Protein AF-A0A379U6P2-F1 (afdb_monomer_lite)

Sequence (280 aa):
MLEKIADETQIKQAQSFEKELEQFLSLLKNDIALRSSTTSKIATEAITDNLKEYMANKPKGDLLFDISEREAGMLQQSIEQDSRKAWQRFDLYRIQLAEIEQQLEQAAANIARAPGDDQLMDLFEKLRDLDKQREKQRQKYLSFLEDAKRVKQQQLDCVRQVQKMHDAARNQHGLNSAFKNAQETINLLDRYSDVLTQARVKTLSANFEVAYRKLARKEDLQLSAHINPETFDVELIDEQSSVINRKLLSAGEKQIYAIAILEALAKPLVVTYQLLSIRH

Secondary structure (DSSP, 8-state):
-HHHHHHHHHHHHHHHHHHHHHHHHHHHHHHHHTT-HHHHHHHHHHHHHHHHHHHHTS-----SS---HHHHHHHHHIIIIIHHHHHHHHHHHHHHHHHHHHHHHHHHHHHHHSPPHHHHHHHHHHHHHHHHHHHHHHHHHHHHHHHHHHHHHHHHHHHHHHHHHHHHHHHHHHHHHHHHHHHHHHHHHHHHHHHHHHHHHHHHHHHHHHHHHHHH--TT---EEEE-TTT--EEEE-TTS-EE-GGGS-HHHHHHHHHHHHHHHHHHHHHHHHHHTT--

Structure (mmCIF, N/CA/C/O backbone):
data_AF-A0A379U6P2-F1
#
_entry.id   AF-A0A379U6P2-F1
#
loop_
_atom_site.group_PDB
_atom_site.id
_atom_site.type_symbol
_atom_site.label_atom_id
_atom_site.label_alt_id
_atom_site.label_comp_id
_atom_site.label_asym_id
_atom_site.label_entity_id
_atom_site.label_seq_id
_atom_site.pdbx_PDB_ins_code
_atom_site.Cartn_x
_atom_site.Cartn_y
_atom_site.Cartn_z
_atom_site.occupancy
_atom_site.B_iso_or_equiv
_atom_site.auth_seq_id
_atom_site.auth_comp_id
_atom_site.auth_asym_id
_atom_site.auth_atom_id
_atom_site.pdbx_PDB_model_num
ATOM 1 N N . MET A 1 1 ? 66.847 1.519 -66.935 1.00 61.66 1 MET A N 1
ATOM 2 C CA . MET A 1 1 ? 66.593 2.812 -67.618 1.00 61.66 1 MET A CA 1
ATOM 3 C C . MET A 1 1 ? 67.152 3.959 -66.788 1.00 61.66 1 MET A C 1
ATOM 5 O O . MET A 1 1 ? 67.976 4.684 -67.315 1.00 61.66 1 MET A O 1
ATOM 9 N N . LEU A 1 2 ? 66.808 4.055 -65.496 1.00 63.75 2 LEU A N 1
ATOM 10 C CA . LEU A 1 2 ? 67.384 5.043 -64.569 1.00 63.75 2 LEU A CA 1
ATOM 11 C C . LEU A 1 2 ? 68.913 4.930 -64.414 1.00 63.75 2 LEU A C 1
ATOM 13 O O . LEU A 1 2 ? 69.585 5.949 -64.454 1.00 63.75 2 LEU A O 1
ATOM 17 N N . GLU A 1 3 ? 69.471 3.714 -64.352 1.00 67.12 3 GLU A N 1
ATOM 18 C CA . GLU A 1 3 ? 70.936 3.513 -64.320 1.00 67.12 3 GLU A CA 1
ATOM 19 C C . GLU A 1 3 ? 71.633 4.097 -65.558 1.00 67.12 3 GLU A C 1
ATOM 21 O O . GLU A 1 3 ? 72.596 4.839 -65.434 1.00 67.12 3 GLU A O 1
ATOM 26 N N . LYS A 1 4 ? 71.069 3.876 -66.754 1.00 67.25 4 LYS A N 1
ATOM 27 C CA . LYS A 1 4 ? 71.615 4.430 -68.005 1.00 67.25 4 LYS A CA 1
ATOM 28 C C . LYS A 1 4 ? 71.550 5.959 -68.056 1.00 67.25 4 LYS A C 1
ATOM 30 O O . LYS A 1 4 ? 72.440 6.588 -68.609 1.00 67.25 4 LYS A O 1
ATOM 35 N N . ILE A 1 5 ? 70.508 6.553 -67.473 1.00 67.50 5 ILE A N 1
ATOM 36 C CA . ILE A 1 5 ? 70.371 8.010 -67.360 1.00 67.50 5 ILE A CA 1
ATOM 37 C C . ILE A 1 5 ? 71.421 8.574 -66.391 1.00 67.50 5 ILE A C 1
ATOM 39 O O . ILE A 1 5 ? 72.032 9.597 -66.684 1.00 67.50 5 ILE A O 1
ATOM 43 N N . ALA A 1 6 ? 71.667 7.896 -65.266 1.00 67.06 6 ALA A N 1
ATOM 44 C CA . ALA A 1 6 ? 72.694 8.296 -64.307 1.00 67.06 6 ALA A CA 1
ATOM 45 C C . ALA A 1 6 ? 74.103 8.241 -64.926 1.00 67.06 6 ALA A C 1
ATOM 47 O O . ALA A 1 6 ? 74.865 9.201 -64.801 1.00 67.06 6 ALA A O 1
ATOM 48 N N . ASP A 1 7 ? 74.416 7.179 -65.667 1.00 69.50 7 ASP A N 1
ATOM 49 C CA . ASP A 1 7 ? 75.698 7.038 -66.363 1.00 69.50 7 ASP A CA 1
ATOM 50 C C . ASP A 1 7 ? 75.900 8.145 -67.417 1.00 69.50 7 ASP A C 1
ATOM 52 O O . ASP A 1 7 ? 76.968 8.755 -67.490 1.00 69.50 7 ASP A O 1
ATOM 56 N N . GLU A 1 8 ? 74.857 8.495 -68.179 1.00 69.88 8 GLU A N 1
ATOM 57 C CA . GLU A 1 8 ? 74.914 9.594 -69.153 1.00 69.88 8 GLU A CA 1
ATOM 58 C C . GLU A 1 8 ? 75.112 10.969 -68.500 1.00 69.88 8 GLU A C 1
ATOM 60 O O . GLU A 1 8 ? 75.856 11.796 -69.032 1.00 69.88 8 GLU A O 1
ATOM 65 N N . THR A 1 9 ? 74.515 11.225 -67.329 1.00 67.00 9 THR A N 1
ATOM 66 C CA . THR A 1 9 ? 74.762 12.483 -66.597 1.00 67.00 9 THR A CA 1
ATOM 67 C C . THR A 1 9 ? 76.221 12.613 -66.153 1.00 67.00 9 THR A C 1
ATOM 69 O O . THR A 1 9 ? 76.801 13.690 -66.279 1.00 67.00 9 THR A O 1
ATOM 72 N N . GLN A 1 10 ? 76.862 11.515 -65.735 1.00 71.44 10 GLN A N 1
ATOM 73 C CA . GLN A 1 10 ? 78.280 11.517 -65.360 1.00 71.44 10 GLN A CA 1
ATOM 74 C C . GLN A 1 10 ? 79.198 11.732 -66.571 1.00 71.44 10 GLN A C 1
ATOM 76 O O . GLN A 1 10 ? 80.189 12.458 -66.473 1.00 71.44 10 GLN A O 1
ATOM 81 N N . ILE A 1 11 ? 78.852 11.150 -67.725 1.00 71.94 11 ILE A N 1
ATOM 82 C CA . ILE A 1 11 ? 79.573 11.374 -68.987 1.00 71.94 11 ILE A CA 1
ATOM 83 C C . ILE A 1 11 ? 79.447 12.844 -69.417 1.00 71.94 11 ILE A C 1
ATOM 85 O O . ILE A 1 11 ? 80.451 13.458 -69.780 1.00 71.94 11 ILE A O 1
ATOM 89 N N . LYS A 1 12 ? 78.254 13.450 -69.312 1.00 72.50 12 LYS A N 1
ATOM 90 C CA . LYS A 1 12 ? 78.054 14.881 -69.604 1.00 72.50 12 LYS A CA 1
ATOM 91 C C . LYS A 1 12 ? 78.866 15.790 -68.689 1.00 72.50 12 LYS A C 1
ATOM 93 O O . LYS A 1 12 ? 79.504 16.711 -69.191 1.00 72.50 12 LYS A O 1
ATOM 98 N N . GLN A 1 13 ? 78.882 15.521 -67.383 1.00 72.31 13 GLN A N 1
ATOM 99 C CA . GLN A 1 13 ? 79.697 16.276 -66.424 1.00 72.31 13 GLN A CA 1
ATOM 100 C C . GLN A 1 13 ? 81.196 16.162 -66.730 1.00 72.31 13 GLN A C 1
ATOM 102 O O . GLN A 1 13 ? 81.927 17.148 -66.654 1.00 72.31 13 GLN A O 1
ATOM 107 N N . ALA A 1 14 ? 81.669 14.969 -67.108 1.00 72.44 14 ALA A N 1
ATOM 108 C CA . ALA A 1 14 ? 83.062 14.767 -67.496 1.00 72.44 14 ALA A CA 1
ATOM 109 C C . ALA A 1 14 ? 83.414 15.540 -68.779 1.00 72.44 14 ALA A C 1
ATOM 111 O O . ALA A 1 14 ? 84.461 16.181 -68.834 1.00 72.44 14 ALA A O 1
ATOM 112 N N . GLN A 1 15 ? 82.524 15.544 -69.777 1.00 71.69 15 GLN A N 1
ATOM 113 C CA . GLN A 1 15 ? 82.711 16.294 -71.023 1.00 71.69 15 GLN A CA 1
ATOM 114 C C . GLN A 1 15 ? 82.630 17.816 -70.828 1.00 71.69 15 GLN A C 1
ATOM 116 O O . GLN A 1 15 ? 83.385 18.553 -71.464 1.00 71.69 15 GLN A O 1
ATOM 121 N N . SER A 1 16 ? 81.734 18.318 -69.968 1.00 73.50 16 SER A N 1
ATOM 122 C CA . SER A 1 16 ? 81.669 19.751 -69.654 1.00 73.50 16 SER A CA 1
ATOM 123 C C . SER A 1 16 ? 82.915 20.205 -68.898 1.00 73.50 16 SER A C 1
ATOM 125 O O . SER A 1 16 ? 83.490 21.237 -69.238 1.00 73.50 16 SER A O 1
ATOM 127 N N . PHE A 1 17 ? 83.387 19.396 -67.945 1.00 76.06 17 PHE A N 1
ATOM 128 C CA . PHE A 1 17 ? 84.632 19.645 -67.225 1.00 76.06 17 PHE A CA 1
ATOM 129 C C . PHE A 1 17 ? 85.854 19.618 -68.153 1.00 76.06 17 PHE A C 1
ATOM 131 O O . PHE A 1 17 ? 86.705 20.493 -68.046 1.00 76.06 17 PHE A O 1
ATOM 138 N N . GLU A 1 18 ? 85.931 18.673 -69.100 1.00 72.75 18 GLU A N 1
ATOM 139 C CA . GLU A 1 18 ? 87.008 18.616 -70.104 1.00 72.75 18 GLU A CA 1
ATOM 140 C C . GLU A 1 18 ? 87.080 19.921 -70.910 1.00 72.75 18 GLU A C 1
ATOM 142 O O . GLU A 1 18 ? 88.147 20.526 -71.003 1.00 72.75 18 GLU A O 1
ATOM 147 N N . LYS A 1 19 ? 85.935 20.431 -71.381 1.00 75.06 19 LYS A N 1
ATOM 148 C CA . LYS A 1 19 ? 85.875 21.702 -72.121 1.00 75.06 19 LYS A CA 1
ATOM 149 C C . LYS A 1 19 ? 86.288 22.913 -71.282 1.00 75.06 19 LYS A C 1
ATOM 151 O O . LYS A 1 19 ? 87.027 23.766 -71.772 1.00 75.06 19 LYS A O 1
ATOM 156 N N . GLU A 1 20 ? 85.819 23.015 -70.040 1.00 74.62 20 GLU A N 1
ATOM 157 C CA . GLU A 1 20 ? 86.193 24.125 -69.150 1.00 74.62 20 GLU A CA 1
ATOM 158 C C . GLU A 1 20 ? 87.684 24.089 -68.789 1.00 74.62 20 GLU A C 1
ATOM 160 O O . GLU A 1 20 ? 88.356 25.124 -68.765 1.00 74.62 20 GLU A O 1
ATOM 165 N N . LEU A 1 21 ? 88.231 22.894 -68.569 1.00 73.81 21 LEU A N 1
ATOM 166 C CA . LEU A 1 21 ? 89.635 22.70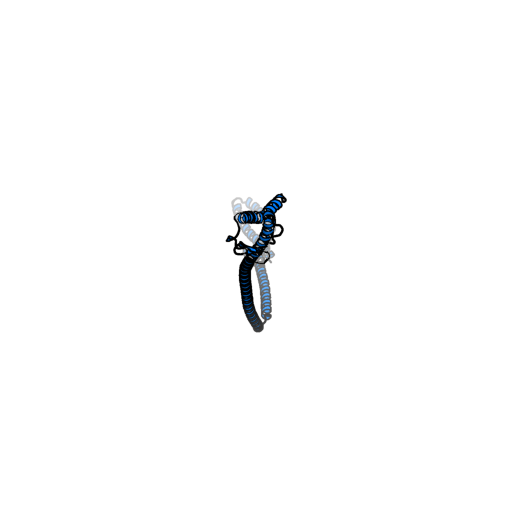8 -68.224 1.00 73.81 21 LEU A CA 1
ATOM 167 C C . LEU A 1 21 ? 90.542 23.004 -69.428 1.00 73.81 21 LEU A C 1
ATOM 169 O O . LEU A 1 21 ? 91.553 23.684 -69.272 1.00 73.81 21 LEU A O 1
ATOM 173 N N . GLU A 1 22 ? 90.162 22.604 -70.642 1.00 71.81 22 GLU A N 1
ATOM 174 C CA . GLU A 1 22 ? 90.873 22.988 -71.870 1.00 71.81 22 GLU A CA 1
ATOM 175 C C . GLU A 1 22 ? 90.911 24.510 -72.072 1.00 71.81 22 GLU A C 1
ATOM 177 O O . GLU A 1 22 ? 91.958 25.070 -72.419 1.00 71.81 22 GLU A O 1
ATOM 182 N N . GLN A 1 23 ? 89.804 25.205 -71.793 1.00 75.19 23 GLN A N 1
ATOM 183 C CA . GLN A 1 23 ? 89.779 26.667 -71.817 1.00 75.19 23 GLN A CA 1
ATOM 184 C C . GLN A 1 23 ? 90.723 27.257 -70.765 1.00 75.19 23 GLN A C 1
ATOM 186 O O . GLN A 1 23 ? 91.522 28.140 -71.091 1.00 75.19 23 GLN A O 1
ATOM 191 N N . PHE A 1 24 ? 90.715 26.735 -69.537 1.00 74.25 24 PHE A N 1
ATOM 192 C CA . PHE A 1 24 ? 91.632 27.174 -68.485 1.00 74.25 24 PHE A CA 1
ATOM 193 C C . PHE A 1 24 ? 93.105 26.942 -68.856 1.00 74.25 24 PHE A C 1
ATOM 195 O O . PHE A 1 24 ? 93.938 27.832 -68.678 1.00 74.25 24 PHE A O 1
ATOM 202 N N . LEU A 1 25 ? 93.434 25.793 -69.451 1.00 70.25 25 LEU A N 1
ATOM 203 C CA . LEU A 1 25 ? 94.783 25.500 -69.940 1.00 70.25 25 LEU A CA 1
ATOM 204 C C . LEU A 1 25 ? 95.225 26.442 -71.047 1.00 70.25 25 LEU A C 1
ATOM 206 O O . LEU A 1 25 ? 96.394 26.819 -71.084 1.00 70.25 25 LEU A O 1
ATOM 210 N N . SER A 1 26 ? 94.318 26.833 -71.942 1.00 69.75 26 SER A N 1
ATOM 211 C CA . SER A 1 26 ? 94.639 27.794 -72.996 1.00 69.75 26 SER A CA 1
ATOM 212 C C . SER A 1 26 ? 95.020 29.163 -72.414 1.00 69.75 26 SER A C 1
ATOM 214 O O . SER A 1 26 ? 96.011 29.761 -72.836 1.00 69.75 26 SER A O 1
ATOM 216 N N . LEU A 1 27 ? 94.308 29.614 -71.376 1.00 71.38 27 LEU A N 1
ATOM 217 C CA . LEU A 1 27 ? 94.606 30.853 -70.655 1.00 71.38 27 LEU A CA 1
ATOM 218 C C . LEU A 1 27 ? 95.929 30.754 -69.889 1.00 71.38 27 LEU A C 1
ATOM 220 O O . LEU A 1 27 ? 96.770 31.645 -69.982 1.00 71.38 27 LEU A O 1
ATOM 224 N N . LEU A 1 28 ? 96.148 29.638 -69.195 1.00 68.44 28 LEU A N 1
ATOM 225 C CA . LEU A 1 28 ? 97.358 29.382 -68.416 1.00 68.44 28 LEU A CA 1
ATOM 226 C C . LEU A 1 28 ? 98.595 29.256 -69.322 1.00 68.44 28 LEU A C 1
ATOM 228 O O . LEU A 1 28 ? 99.664 29.773 -69.001 1.00 68.44 28 LEU A O 1
ATOM 232 N N . LYS A 1 29 ? 98.444 28.656 -70.507 1.00 65.94 29 LYS A N 1
ATOM 233 C CA . LYS A 1 29 ? 99.484 28.592 -71.542 1.00 65.94 29 LYS A CA 1
ATOM 234 C C . LYS A 1 29 ? 99.852 29.980 -72.067 1.00 65.94 29 LYS A C 1
ATOM 236 O O . LYS A 1 29 ? 101.040 30.247 -72.243 1.00 65.94 29 LYS A O 1
ATOM 241 N N . ASN A 1 30 ? 98.871 30.859 -72.273 1.00 66.00 30 ASN A N 1
ATOM 242 C CA . ASN A 1 30 ? 99.112 32.240 -72.697 1.00 66.00 30 ASN A CA 1
ATOM 243 C C . ASN A 1 30 ? 99.846 33.053 -71.616 1.00 66.00 30 ASN A C 1
ATOM 245 O O . ASN A 1 30 ? 100.792 33.771 -71.934 1.00 66.00 30 ASN A O 1
ATOM 249 N N . ASP A 1 31 ? 99.475 32.894 -70.343 1.00 64.94 31 ASP A N 1
ATOM 250 C CA . ASP A 1 31 ? 100.079 33.638 -69.229 1.00 64.94 31 ASP A CA 1
ATOM 251 C C . ASP A 1 31 ? 101.506 33.145 -68.891 1.00 64.94 31 ASP A C 1
ATOM 253 O O . ASP A 1 31 ? 102.408 33.934 -68.602 1.00 64.94 31 ASP A O 1
ATOM 257 N N . ILE A 1 32 ? 101.775 31.837 -69.021 1.00 61.97 32 ILE A N 1
ATOM 258 C CA . ILE A 1 32 ? 103.133 31.278 -68.881 1.0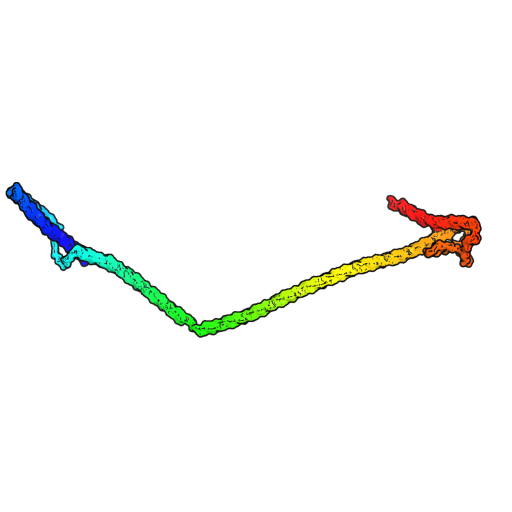0 61.97 32 ILE A CA 1
ATOM 259 C C . ILE A 1 32 ? 104.023 31.658 -70.077 1.00 61.97 32 ILE A C 1
ATOM 261 O O . ILE A 1 32 ? 105.203 31.965 -69.886 1.00 61.97 32 ILE A O 1
ATOM 265 N N . ALA A 1 33 ? 103.479 31.680 -71.301 1.00 58.28 33 ALA A N 1
ATOM 266 C CA . ALA A 1 33 ? 104.216 32.093 -72.500 1.00 58.28 33 ALA A CA 1
ATOM 267 C C . ALA A 1 33 ? 104.705 33.553 -72.427 1.00 58.28 33 ALA A C 1
ATOM 269 O O . ALA A 1 33 ? 105.741 33.878 -73.005 1.00 58.28 33 ALA A O 1
ATOM 270 N N . LEU A 1 34 ? 104.011 34.408 -71.669 1.00 56.88 34 LEU A N 1
ATOM 271 C CA . LEU A 1 34 ? 104.397 35.796 -71.402 1.00 56.88 34 LEU A CA 1
ATOM 272 C C . LEU A 1 34 ? 105.584 35.941 -70.429 1.00 56.88 34 LEU A C 1
ATOM 274 O O . LEU A 1 34 ? 106.227 36.989 -70.421 1.00 56.88 34 LEU A O 1
ATOM 278 N N . ARG A 1 35 ? 105.897 34.921 -69.615 1.00 58.84 35 ARG A N 1
ATOM 279 C CA . ARG A 1 35 ? 106.883 35.022 -68.519 1.00 58.84 35 ARG A CA 1
ATOM 280 C C . ARG A 1 35 ? 108.232 34.343 -68.799 1.00 58.84 35 ARG A C 1
ATOM 282 O O . ARG A 1 35 ? 109.224 34.741 -68.196 1.00 58.84 35 ARG A O 1
ATOM 289 N N . SER A 1 36 ? 108.301 33.329 -69.674 1.00 55.16 36 SER A N 1
ATOM 290 C CA . SER A 1 36 ? 109.549 32.608 -70.021 1.00 55.16 36 SER A CA 1
ATOM 291 C C . SER A 1 36 ? 109.354 31.641 -71.207 1.00 55.16 36 SER A C 1
ATOM 293 O O . SER A 1 36 ? 108.442 30.816 -71.183 1.00 55.16 36 SER A O 1
ATOM 295 N N . SER A 1 37 ? 110.230 31.670 -72.224 1.00 57.00 37 SER A N 1
ATOM 296 C CA . SER A 1 37 ? 110.113 30.822 -73.431 1.00 57.00 37 SER A CA 1
ATOM 297 C C . SER A 1 37 ? 110.568 29.366 -73.241 1.00 57.00 37 SER A C 1
ATOM 299 O O . SER A 1 37 ? 110.099 28.478 -73.955 1.00 57.00 37 SER A O 1
ATOM 301 N N . THR A 1 38 ? 111.452 29.093 -72.277 1.00 56.38 38 THR A N 1
ATOM 302 C CA . THR A 1 38 ? 111.999 27.747 -72.016 1.00 56.38 38 THR A CA 1
ATOM 303 C C . THR A 1 38 ? 111.220 26.999 -70.936 1.00 56.38 38 THR A C 1
ATOM 305 O O . THR A 1 38 ? 110.987 25.801 -71.077 1.00 56.38 38 THR A O 1
ATOM 308 N N . THR A 1 39 ? 110.732 27.695 -69.902 1.00 55.31 39 THR A N 1
ATOM 309 C CA . THR A 1 39 ? 109.885 27.097 -68.850 1.00 55.31 39 THR A CA 1
ATOM 310 C C . THR A 1 39 ? 108.467 26.810 -69.356 1.00 55.31 39 THR A C 1
ATOM 312 O O . THR A 1 39 ? 107.825 25.881 -68.878 1.00 55.31 39 THR A O 1
ATOM 315 N N . SER A 1 40 ? 108.003 27.556 -70.366 1.00 57.94 40 SER A N 1
ATOM 316 C CA . SER A 1 40 ? 106.696 27.362 -71.004 1.00 57.94 40 SER A CA 1
ATOM 317 C C . SER A 1 40 ? 106.542 25.972 -71.621 1.00 57.94 40 SER A C 1
ATOM 319 O O . SER A 1 40 ? 105.568 25.290 -71.322 1.00 57.94 40 SER A O 1
ATOM 321 N N . LYS A 1 41 ? 107.519 25.496 -72.405 1.00 61.84 41 LYS A N 1
ATOM 322 C CA . LYS A 1 41 ? 107.400 24.195 -73.087 1.00 61.84 41 LYS A CA 1
ATOM 323 C C . LYS A 1 41 ? 107.326 23.032 -72.099 1.00 61.84 41 LYS A C 1
ATOM 325 O O . LYS A 1 41 ? 106.346 22.300 -72.117 1.00 61.84 41 LYS A O 1
ATOM 330 N N . ILE A 1 42 ? 108.272 22.961 -71.161 1.00 61.22 42 ILE A N 1
ATOM 331 C CA . ILE A 1 42 ? 108.354 21.865 -70.182 1.00 61.22 42 ILE A CA 1
ATOM 332 C C . ILE A 1 42 ? 107.141 21.867 -69.238 1.00 61.22 42 ILE A C 1
ATOM 334 O O . ILE A 1 42 ? 106.571 20.812 -68.971 1.00 61.22 42 ILE A O 1
ATOM 338 N N . ALA A 1 43 ? 106.700 23.039 -68.759 1.00 62.22 43 ALA A N 1
ATOM 339 C CA . ALA A 1 43 ? 105.524 23.125 -67.893 1.00 62.22 43 ALA A CA 1
ATOM 340 C C . ALA A 1 43 ? 104.229 22.773 -68.645 1.00 62.22 43 ALA A C 1
ATOM 342 O O . ALA A 1 43 ? 103.378 22.078 -68.100 1.00 62.22 43 ALA A O 1
ATOM 343 N N . THR A 1 44 ? 104.077 23.207 -69.902 1.00 63.28 44 THR A N 1
ATOM 344 C CA . THR A 1 44 ? 102.884 22.874 -70.699 1.00 63.28 44 THR A CA 1
ATOM 345 C C . THR A 1 44 ? 102.829 21.397 -71.085 1.00 63.28 44 THR A C 1
ATOM 347 O O . THR A 1 44 ? 101.755 20.806 -71.022 1.00 63.28 44 THR A O 1
ATOM 350 N N . GLU A 1 45 ? 103.963 20.776 -71.410 1.00 66.06 45 GLU A N 1
ATOM 351 C CA . GLU A 1 45 ? 104.048 19.339 -71.695 1.00 66.06 45 GLU A CA 1
ATOM 352 C C . GLU A 1 45 ? 103.708 18.518 -70.443 1.00 66.06 45 GLU A C 1
ATOM 354 O O . GLU A 1 45 ? 102.765 17.733 -70.472 1.00 66.06 45 GLU A O 1
ATOM 359 N N . ALA A 1 46 ? 104.330 18.805 -69.294 1.00 65.50 46 ALA A N 1
ATOM 360 C CA . ALA A 1 46 ? 104.049 18.086 -68.048 1.00 65.50 46 ALA A CA 1
ATOM 361 C C . ALA A 1 46 ? 102.588 18.220 -67.571 1.00 65.50 46 ALA A C 1
ATOM 363 O O . ALA A 1 46 ? 102.015 17.262 -67.049 1.00 65.50 46 ALA A O 1
ATOM 364 N N . ILE A 1 47 ? 101.970 19.395 -67.742 1.00 66.88 47 ILE A N 1
ATOM 365 C CA . ILE A 1 47 ? 100.562 19.618 -67.381 1.00 66.88 47 ILE A CA 1
ATOM 366 C C . ILE A 1 47 ? 99.630 18.880 -68.353 1.00 66.88 47 ILE A C 1
ATOM 368 O O . ILE A 1 47 ? 98.661 18.261 -67.916 1.00 66.88 47 ILE A O 1
ATOM 372 N N . THR A 1 48 ? 99.914 18.915 -69.659 1.00 67.56 48 THR A N 1
ATOM 373 C CA . THR A 1 48 ? 99.082 18.217 -70.654 1.00 67.56 48 THR A CA 1
ATOM 374 C C . THR A 1 48 ? 99.170 16.700 -70.541 1.00 67.56 48 THR A C 1
ATOM 376 O O . THR A 1 48 ? 98.148 16.036 -70.706 1.00 67.56 48 THR A O 1
ATOM 379 N N . ASP A 1 49 ? 100.331 16.149 -70.193 1.00 70.44 49 ASP A N 1
ATOM 380 C CA . ASP A 1 49 ? 100.488 14.706 -70.012 1.00 70.44 49 ASP A CA 1
ATOM 381 C C . ASP A 1 49 ? 99.784 14.209 -68.739 1.00 70.44 49 ASP A C 1
ATOM 383 O O . ASP A 1 49 ? 99.017 13.248 -68.810 1.00 70.44 49 ASP A O 1
ATOM 387 N N . ASN A 1 50 ? 99.908 14.925 -67.612 1.00 68.31 50 ASN A N 1
ATOM 388 C CA . ASN A 1 50 ? 99.165 14.588 -66.387 1.00 68.31 50 ASN A CA 1
ATOM 389 C C . ASN A 1 50 ? 97.642 14.697 -66.573 1.00 68.31 50 ASN A C 1
ATOM 391 O O . ASN A 1 50 ? 96.881 13.907 -66.014 1.00 68.31 50 ASN A O 1
ATOM 395 N N . LEU A 1 51 ? 97.171 15.664 -67.365 1.00 67.81 51 LEU A N 1
ATOM 396 C CA . LEU A 1 51 ? 95.741 15.808 -67.642 1.00 67.81 51 LEU A CA 1
ATOM 397 C C . LEU A 1 51 ? 95.208 14.734 -68.579 1.00 67.81 51 LEU A C 1
ATOM 399 O O . LEU A 1 51 ? 94.096 14.254 -68.364 1.00 67.81 51 LEU A O 1
ATOM 403 N N . LYS A 1 52 ? 95.990 14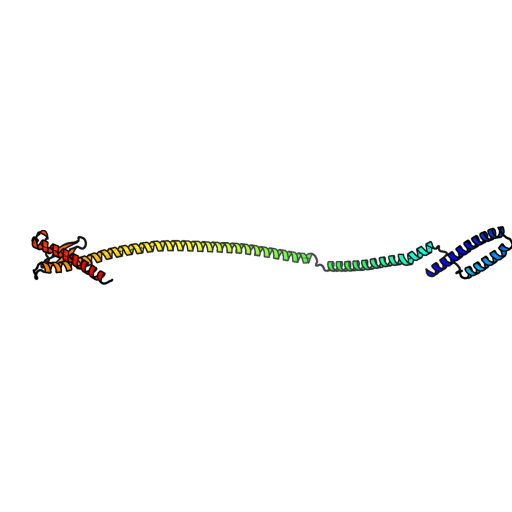.305 -69.573 1.00 69.88 52 LYS A N 1
ATOM 404 C CA . LYS A 1 52 ? 95.632 13.145 -70.398 1.00 69.88 52 LYS A CA 1
ATOM 405 C C . LYS A 1 52 ? 95.515 11.881 -69.552 1.00 69.88 52 LYS A C 1
ATOM 407 O O . LYS A 1 52 ? 94.567 11.125 -69.740 1.00 69.88 52 LYS A O 1
ATOM 412 N N . GLU A 1 53 ? 96.424 11.681 -68.602 1.00 71.31 53 GLU A N 1
ATOM 413 C CA . GLU A 1 53 ? 96.382 10.538 -67.688 1.00 71.31 53 GLU A CA 1
ATOM 414 C C . GLU A 1 53 ? 95.172 10.603 -66.735 1.00 71.31 53 GLU A C 1
ATOM 416 O O . GLU A 1 53 ? 94.474 9.607 -66.548 1.00 71.31 53 GLU A O 1
ATOM 421 N N . TYR A 1 54 ? 94.832 11.790 -66.215 1.00 68.62 54 TYR A N 1
ATOM 422 C CA . TYR A 1 54 ? 93.631 11.989 -65.392 1.00 68.62 54 TYR A CA 1
ATOM 423 C C . TYR A 1 54 ? 92.324 11.766 -66.178 1.00 68.62 54 TYR A C 1
ATOM 425 O O . TYR A 1 54 ? 91.383 11.152 -65.666 1.00 68.62 54 TYR A O 1
ATOM 433 N N . MET A 1 55 ? 92.265 12.225 -67.432 1.00 64.00 55 MET A N 1
ATOM 434 C CA . MET A 1 55 ? 91.092 12.080 -68.305 1.00 64.00 55 MET A CA 1
ATOM 435 C C . MET A 1 55 ? 90.927 10.666 -68.878 1.00 64.00 55 MET A C 1
ATOM 437 O O . MET A 1 55 ? 89.813 10.298 -69.250 1.00 64.00 55 MET A O 1
ATOM 441 N N . ALA A 1 56 ? 91.987 9.852 -68.920 1.00 64.94 56 ALA A N 1
ATOM 442 C CA . ALA A 1 56 ? 91.916 8.457 -69.365 1.00 64.94 56 ALA A CA 1
ATOM 443 C C . ALA A 1 56 ? 91.058 7.575 -68.436 1.00 64.94 56 ALA A C 1
ATOM 445 O O . ALA A 1 56 ? 90.481 6.588 -68.883 1.00 64.94 56 ALA A O 1
ATOM 446 N N . ASN A 1 57 ? 90.925 7.963 -67.163 1.00 63.47 57 ASN A N 1
ATOM 447 C CA . ASN A 1 57 ? 90.167 7.226 -66.148 1.00 63.47 57 ASN A CA 1
ATOM 448 C C . ASN A 1 57 ? 88.703 7.688 -66.008 1.00 63.47 57 ASN A C 1
ATOM 450 O O . ASN A 1 57 ? 88.004 7.245 -65.094 1.00 63.47 57 ASN A O 1
ATOM 454 N N . LYS A 1 58 ? 88.226 8.599 -66.868 1.00 67.50 58 LYS A N 1
ATOM 455 C CA . LYS A 1 58 ? 86.841 9.094 -66.848 1.00 67.50 58 LYS A CA 1
ATOM 456 C C . LYS A 1 58 ? 85.982 8.388 -67.903 1.00 67.50 58 LYS A C 1
ATOM 458 O O . LYS A 1 58 ? 86.486 8.063 -68.978 1.00 67.50 58 LYS A O 1
ATOM 463 N N . PRO A 1 59 ? 84.688 8.150 -67.619 1.00 62.31 59 PRO A N 1
ATOM 464 C CA . PRO A 1 59 ? 83.808 7.461 -68.552 1.00 62.31 59 PRO A CA 1
ATOM 465 C C . PRO A 1 59 ? 83.616 8.312 -69.814 1.00 62.31 59 PRO A C 1
ATOM 467 O O . PRO A 1 59 ? 83.119 9.436 -69.749 1.00 62.31 59 PRO A O 1
ATOM 470 N N . LYS A 1 60 ? 84.022 7.770 -70.967 1.00 59.16 60 LYS A N 1
ATOM 471 C CA . LYS A 1 60 ? 83.750 8.330 -72.296 1.00 59.16 60 LYS A CA 1
ATOM 472 C C . LYS A 1 60 ? 82.825 7.366 -73.039 1.00 59.16 60 LYS A C 1
ATOM 474 O O . LYS A 1 60 ? 83.133 6.183 -73.151 1.00 59.16 60 LYS A O 1
ATOM 479 N N . GLY A 1 61 ? 81.694 7.866 -73.523 1.00 65.25 61 GLY A N 1
ATOM 480 C CA . GLY A 1 61 ? 80.698 7.084 -74.253 1.00 65.25 61 GLY A CA 1
ATOM 481 C C . GLY A 1 61 ? 79.722 7.983 -75.008 1.00 65.25 61 GLY A C 1
ATOM 482 O O . GLY A 1 61 ? 79.683 9.192 -74.768 1.00 65.25 61 GLY A O 1
ATOM 483 N N . ASP A 1 62 ? 78.957 7.388 -75.922 1.00 60.94 62 ASP A N 1
ATOM 484 C CA . ASP A 1 62 ? 77.929 8.091 -76.691 1.00 60.94 62 ASP A CA 1
ATOM 485 C C . ASP A 1 62 ? 76.702 8.371 -75.816 1.00 60.94 62 ASP A C 1
ATOM 487 O O . ASP A 1 62 ? 76.208 7.491 -75.109 1.00 60.94 62 ASP A O 1
ATOM 491 N N . LEU A 1 63 ? 76.208 9.608 -75.872 1.00 63.62 63 LEU A N 1
ATOM 492 C CA . LEU A 1 63 ? 74.995 10.029 -75.173 1.00 63.62 63 LEU A CA 1
ATOM 493 C C . LEU A 1 63 ? 73.774 9.597 -75.993 1.00 63.62 63 LEU A C 1
ATOM 495 O O . LEU A 1 63 ? 73.607 10.054 -77.124 1.00 63.62 63 LEU A O 1
ATOM 499 N N . LEU A 1 64 ? 72.924 8.726 -75.441 1.00 65.00 64 LEU A N 1
ATOM 500 C CA . LEU A 1 64 ? 71.754 8.196 -76.145 1.00 65.00 64 LEU A CA 1
ATOM 501 C C . LEU A 1 64 ? 70.496 9.044 -75.912 1.00 65.00 64 LEU A C 1
ATOM 503 O O . LEU A 1 64 ? 69.704 9.214 -76.837 1.00 65.00 64 LEU A O 1
ATOM 507 N N . PHE A 1 65 ? 70.283 9.549 -74.692 1.00 65.00 65 PHE A N 1
ATOM 508 C CA . PHE A 1 65 ? 69.046 10.252 -74.325 1.00 65.00 65 PHE A CA 1
ATOM 509 C C . PHE A 1 65 ? 69.197 11.772 -74.229 1.00 65.00 65 PHE A C 1
ATOM 511 O O . PHE A 1 65 ? 68.199 12.480 -74.319 1.00 65.00 65 PHE A O 1
ATOM 518 N N . ASP A 1 66 ? 70.421 12.272 -74.045 1.00 66.44 66 ASP A N 1
ATOM 519 C CA . ASP A 1 66 ? 70.769 13.701 -74.008 1.00 66.44 66 ASP A CA 1
ATOM 520 C C . ASP A 1 66 ? 69.883 14.571 -73.082 1.00 66.44 66 ASP A C 1
ATOM 522 O O . ASP A 1 66 ? 69.727 15.771 -73.281 1.00 66.44 66 ASP A O 1
ATOM 526 N N . ILE A 1 67 ? 69.374 14.013 -71.984 1.00 74.06 67 ILE A N 1
ATOM 527 C CA . ILE A 1 67 ? 68.552 14.758 -71.012 1.00 74.06 67 ILE A CA 1
ATOM 528 C C . ILE A 1 67 ? 69.396 15.578 -70.031 1.00 74.06 67 ILE A C 1
ATOM 530 O O . ILE A 1 67 ? 70.544 15.232 -69.732 1.00 74.06 67 ILE A O 1
ATOM 534 N N . SER A 1 68 ? 68.855 16.703 -69.558 1.00 72.44 68 SER A N 1
ATOM 535 C CA . SER A 1 68 ? 69.503 17.530 -68.531 1.00 72.44 68 SER A CA 1
ATOM 536 C C . SER A 1 68 ? 69.413 16.877 -67.147 1.00 72.44 68 SER A C 1
ATOM 538 O O . SER A 1 68 ? 68.490 16.112 -66.869 1.00 72.44 68 SER A O 1
ATOM 540 N N . GLU A 1 69 ? 70.328 17.218 -66.234 1.00 72.69 69 GLU A N 1
ATOM 541 C CA . GLU A 1 69 ? 70.296 16.714 -64.847 1.00 72.69 69 GLU A CA 1
ATOM 542 C C . GLU A 1 69 ? 68.964 17.014 -64.145 1.00 72.69 69 GLU A C 1
ATOM 544 O O . GLU A 1 69 ? 68.454 16.201 -63.374 1.00 72.69 69 GLU A O 1
ATOM 549 N N . ARG A 1 70 ? 68.350 18.161 -64.461 1.00 76.88 70 ARG A N 1
ATOM 550 C CA . ARG A 1 70 ? 67.039 18.541 -63.930 1.00 76.88 70 ARG A CA 1
ATOM 551 C C . ARG A 1 70 ? 65.933 17.620 -64.440 1.00 76.88 70 ARG A C 1
ATOM 553 O O . ARG A 1 70 ? 65.082 17.208 -63.658 1.00 76.88 70 ARG A O 1
ATOM 560 N N . GLU A 1 71 ? 65.925 17.305 -65.730 1.00 78.44 71 GLU A N 1
ATOM 561 C CA . GLU A 1 71 ? 64.932 16.405 -66.329 1.00 78.44 71 GLU A CA 1
ATOM 562 C C . GLU A 1 71 ? 65.123 14.966 -65.854 1.00 78.44 71 GLU A C 1
ATOM 564 O O . GLU A 1 71 ? 64.141 14.309 -65.518 1.00 78.44 71 GLU A O 1
ATOM 569 N N . ALA A 1 72 ? 66.371 14.506 -65.735 1.00 77.94 72 ALA A N 1
ATOM 570 C CA . ALA A 1 72 ? 66.704 13.218 -65.135 1.00 77.94 72 ALA A CA 1
ATOM 571 C C . ALA A 1 72 ? 66.194 13.124 -63.687 1.00 77.94 72 ALA A C 1
ATOM 573 O O . ALA A 1 72 ? 65.523 12.153 -63.335 1.00 77.94 72 ALA A O 1
ATOM 574 N N . GLY A 1 73 ? 66.420 14.164 -62.876 1.00 80.69 73 GLY A N 1
ATOM 575 C CA . GLY A 1 73 ? 65.901 14.247 -61.510 1.00 80.69 73 GLY A CA 1
ATOM 576 C C . GLY A 1 73 ? 64.370 14.253 -61.445 1.00 80.69 73 GLY A C 1
ATOM 577 O O . GLY A 1 73 ? 63.789 13.548 -60.620 1.00 80.69 73 GLY A O 1
ATOM 578 N N . MET A 1 74 ? 63.694 14.979 -62.345 1.00 83.31 74 MET A N 1
ATOM 579 C CA . MET A 1 74 ? 62.225 14.969 -62.430 1.00 83.31 74 MET A CA 1
ATOM 580 C C . MET A 1 74 ? 61.678 13.595 -62.838 1.00 83.31 74 MET A C 1
ATOM 582 O O . MET A 1 74 ? 60.696 13.133 -62.258 1.00 83.31 74 MET A O 1
ATOM 586 N N . LEU A 1 75 ? 62.314 12.919 -63.799 1.00 81.50 75 LEU A N 1
ATOM 587 C CA . LEU A 1 75 ? 61.935 11.567 -64.216 1.00 81.50 75 LEU A CA 1
ATOM 588 C C . LEU A 1 75 ? 62.140 10.559 -63.087 1.00 81.50 75 LEU A C 1
ATOM 590 O O . LEU A 1 75 ? 61.260 9.737 -62.830 1.00 81.50 75 LEU A O 1
ATOM 594 N N . GLN A 1 76 ? 63.262 10.650 -62.375 1.00 82.12 76 GLN A N 1
ATOM 595 C CA . GLN A 1 76 ? 63.526 9.803 -61.221 1.00 82.12 76 GLN A CA 1
ATOM 596 C C . GLN A 1 76 ? 62.484 10.031 -60.122 1.00 82.12 76 GLN A C 1
ATOM 598 O O . GLN A 1 76 ? 61.890 9.069 -59.640 1.00 82.12 76 GLN A O 1
ATOM 603 N N . GLN A 1 77 ? 62.184 11.285 -59.775 1.00 85.19 77 GLN A N 1
ATOM 604 C CA . GLN A 1 77 ? 61.158 11.607 -58.783 1.00 85.19 77 GLN A CA 1
ATOM 605 C C . GLN A 1 77 ? 59.772 11.094 -59.205 1.00 85.19 77 GLN A C 1
ATOM 607 O O . GLN A 1 77 ? 59.063 10.486 -58.398 1.00 85.19 77 GLN A O 1
ATOM 612 N N . SER A 1 78 ? 59.406 11.272 -60.475 1.00 83.94 78 SER A N 1
ATOM 613 C CA . SER A 1 78 ? 58.120 10.822 -61.004 1.00 83.94 78 SER A CA 1
ATOM 614 C C . SER A 1 78 ? 57.972 9.295 -60.941 1.00 83.94 78 SER A C 1
ATOM 616 O O . SER A 1 78 ? 56.936 8.777 -60.518 1.00 83.94 78 SER A O 1
ATOM 618 N N . ILE A 1 79 ? 59.029 8.558 -61.293 1.00 83.12 79 ILE A N 1
ATOM 619 C CA . ILE A 1 79 ? 59.023 7.090 -61.314 1.00 83.12 79 ILE A CA 1
ATOM 620 C C . ILE A 1 79 ? 59.131 6.509 -59.900 1.00 83.12 79 ILE A C 1
ATOM 622 O O . ILE A 1 79 ? 58.391 5.590 -59.546 1.00 83.12 79 ILE A O 1
ATOM 626 N N . GLU A 1 80 ? 60.048 7.015 -59.078 1.00 84.50 80 GLU A N 1
ATOM 627 C CA . GLU A 1 80 ? 60.340 6.423 -57.772 1.00 84.50 80 GLU A CA 1
ATOM 628 C C . GLU A 1 80 ? 59.353 6.858 -56.692 1.00 84.50 80 GLU A C 1
ATOM 630 O O . GLU A 1 80 ? 59.019 6.055 -55.820 1.00 84.50 80 GLU A O 1
ATOM 635 N N . GLN A 1 81 ? 58.871 8.101 -56.734 1.00 84.88 81 GLN A N 1
ATOM 636 C CA . GLN A 1 81 ? 58.030 8.656 -55.675 1.00 84.88 81 GLN A CA 1
ATOM 637 C C . GLN A 1 81 ? 56.582 8.831 -56.120 1.00 84.88 81 GLN A C 1
ATOM 639 O O . GLN A 1 81 ? 55.678 8.304 -55.465 1.00 84.88 81 GLN A O 1
ATOM 644 N N . ASP A 1 82 ? 56.342 9.550 -57.216 1.00 87.81 82 ASP A N 1
ATOM 645 C CA . ASP A 1 82 ? 54.978 9.945 -57.581 1.00 87.81 82 ASP A CA 1
ATOM 646 C C . ASP A 1 82 ? 54.154 8.760 -58.078 1.00 87.81 82 ASP A C 1
ATOM 648 O O . ASP A 1 82 ? 53.007 8.600 -57.659 1.00 87.81 82 ASP A O 1
ATOM 652 N N . SER A 1 83 ? 54.750 7.878 -58.883 1.00 88.81 83 SER A N 1
ATOM 653 C CA . SER A 1 83 ? 54.119 6.636 -59.341 1.00 88.81 83 SER A CA 1
ATOM 654 C C . SER A 1 83 ? 53.740 5.726 -58.170 1.00 88.81 83 SER A C 1
ATOM 656 O O . SER A 1 83 ? 52.599 5.273 -58.075 1.00 88.81 83 SER A O 1
ATOM 658 N N . ARG A 1 84 ? 54.648 5.534 -57.200 1.00 89.00 84 ARG A N 1
ATOM 659 C CA . ARG A 1 84 ? 54.366 4.719 -56.005 1.00 89.00 84 ARG A CA 1
ATOM 660 C C . ARG A 1 84 ? 53.231 5.314 -55.173 1.00 89.00 84 ARG A C 1
ATOM 662 O O . ARG A 1 84 ? 52.311 4.594 -54.793 1.00 89.00 84 ARG A O 1
ATOM 669 N N . LYS A 1 85 ? 53.253 6.630 -54.935 1.00 90.12 85 LYS A N 1
ATOM 670 C CA . LYS A 1 85 ? 52.181 7.341 -54.215 1.00 90.12 85 LYS A CA 1
ATOM 671 C C . LYS A 1 85 ? 50.853 7.309 -54.974 1.00 90.12 85 LYS A C 1
ATOM 673 O O . LYS A 1 85 ? 49.790 7.239 -54.361 1.00 90.12 85 LYS A O 1
ATOM 678 N N . ALA A 1 86 ? 50.876 7.403 -56.302 1.00 90.25 86 ALA A N 1
ATOM 679 C CA . ALA A 1 86 ? 49.682 7.282 -57.132 1.00 90.25 86 ALA A CA 1
ATOM 680 C C . ALA A 1 86 ? 49.090 5.871 -57.043 1.00 90.25 86 ALA A C 1
ATOM 682 O O . ALA A 1 86 ? 47.887 5.739 -56.830 1.00 90.25 86 ALA A O 1
ATOM 683 N N . TRP A 1 87 ? 49.931 4.838 -57.104 1.00 91.94 87 TRP A N 1
ATOM 684 C CA . TRP A 1 87 ? 49.497 3.450 -56.984 1.00 91.94 87 TRP A CA 1
ATOM 685 C C . TRP A 1 87 ? 48.918 3.135 -55.599 1.00 91.94 87 TRP A C 1
ATOM 687 O O . TRP A 1 87 ? 47.853 2.537 -55.512 1.00 91.94 87 TRP A O 1
ATOM 697 N N . GLN A 1 88 ? 49.541 3.616 -54.518 1.00 92.56 88 GLN A N 1
ATOM 698 C CA . GLN A 1 88 ? 49.000 3.468 -53.157 1.00 92.56 88 GLN A CA 1
ATOM 699 C C . GLN A 1 88 ? 47.621 4.119 -53.000 1.00 92.56 88 GLN A C 1
ATOM 701 O O . GLN A 1 88 ? 46.723 3.532 -52.403 1.00 92.56 88 GLN A O 1
ATOM 706 N N . ARG A 1 89 ? 47.434 5.327 -53.551 1.00 93.00 89 ARG A N 1
ATOM 707 C CA . ARG A 1 89 ? 46.126 6.002 -53.542 1.00 93.00 89 ARG A CA 1
ATOM 708 C C . ARG A 1 89 ? 45.093 5.229 -54.354 1.00 93.00 89 ARG A C 1
ATOM 710 O O . ARG A 1 89 ? 43.965 5.078 -53.902 1.00 93.00 89 ARG A O 1
ATOM 717 N N . PHE A 1 90 ? 45.479 4.738 -55.529 1.00 94.38 90 PHE A N 1
ATOM 718 C CA . PHE A 1 90 ? 44.610 3.916 -56.363 1.00 94.38 90 PHE A CA 1
ATOM 719 C C . PHE A 1 90 ? 44.174 2.642 -55.635 1.00 94.38 90 PHE A C 1
ATOM 721 O O . PHE A 1 90 ? 42.985 2.338 -55.613 1.00 94.38 90 PHE A O 1
ATOM 728 N N . ASP A 1 91 ? 45.108 1.933 -55.002 1.00 94.56 91 ASP A N 1
ATOM 729 C CA . ASP A 1 91 ? 44.803 0.700 -54.280 1.00 94.56 91 ASP A CA 1
ATOM 730 C C . ASP A 1 91 ? 43.880 0.950 -53.080 1.00 94.56 91 ASP A C 1
ATOM 732 O O . ASP A 1 91 ? 42.897 0.235 -52.895 1.00 94.56 91 ASP A O 1
ATOM 736 N N . LEU A 1 92 ? 44.119 2.033 -52.334 1.00 95.00 92 LEU A N 1
ATOM 737 C CA . LEU A 1 92 ? 43.247 2.451 -51.238 1.00 95.00 92 LEU A CA 1
ATOM 738 C C . LEU A 1 92 ? 41.818 2.732 -51.720 1.00 95.00 92 LEU A C 1
ATOM 740 O O . LEU A 1 92 ? 40.869 2.200 -51.147 1.00 95.00 92 LEU A O 1
ATOM 744 N N . TYR A 1 93 ? 41.649 3.516 -52.789 1.00 94.81 93 TYR A N 1
ATOM 745 C CA . TYR A 1 93 ? 40.317 3.808 -53.326 1.00 94.81 93 TYR A CA 1
ATOM 746 C C . TYR A 1 93 ? 39.641 2.574 -53.924 1.00 94.81 93 TYR A C 1
ATOM 748 O O . TYR A 1 93 ? 38.431 2.420 -53.792 1.00 94.81 93 TYR A O 1
ATOM 756 N N . ARG A 1 94 ? 40.410 1.667 -54.533 1.00 96.00 94 ARG A N 1
ATOM 757 C CA . ARG A 1 94 ? 39.906 0.386 -55.040 1.00 96.00 94 ARG A CA 1
ATOM 758 C C . ARG A 1 94 ? 39.332 -0.476 -53.915 1.00 96.00 94 ARG A C 1
ATOM 760 O O . ARG A 1 94 ? 38.252 -1.034 -54.079 1.00 96.00 94 ARG A O 1
ATOM 767 N N . ILE A 1 95 ? 40.035 -0.576 -52.785 1.00 95.94 95 ILE A N 1
ATOM 768 C CA . ILE A 1 95 ? 39.569 -1.334 -51.615 1.00 95.94 95 ILE A CA 1
ATOM 769 C C . ILE A 1 95 ? 38.315 -0.685 -51.020 1.00 95.94 95 ILE A C 1
ATOM 771 O O . ILE A 1 95 ? 37.336 -1.380 -50.763 1.00 95.94 95 ILE A O 1
ATOM 775 N N . GLN A 1 96 ? 38.317 0.642 -50.857 1.00 95.44 96 GLN A N 1
ATOM 776 C CA . GLN A 1 96 ? 37.155 1.374 -50.343 1.00 95.44 96 GLN A CA 1
ATOM 777 C C . GLN A 1 96 ? 35.920 1.207 -51.231 1.00 95.44 96 GLN A C 1
ATOM 779 O O . GLN A 1 96 ? 34.817 1.040 -50.720 1.00 95.44 96 GLN A O 1
ATOM 784 N N . LEU A 1 97 ? 36.097 1.227 -52.555 1.00 94.69 97 LEU A N 1
ATOM 785 C CA . LEU A 1 97 ? 34.999 1.010 -53.490 1.00 94.69 97 LEU A CA 1
ATOM 786 C C . LEU A 1 97 ? 34.392 -0.386 -53.315 1.00 94.69 97 LEU A C 1
ATOM 788 O O . LEU A 1 97 ? 33.179 -0.497 -53.175 1.00 94.69 97 LEU A O 1
ATOM 792 N N . ALA A 1 98 ? 35.230 -1.423 -53.243 1.00 95.69 98 ALA A N 1
ATOM 793 C CA . ALA A 1 98 ? 34.767 -2.794 -53.044 1.00 95.69 98 ALA A CA 1
ATOM 794 C C . ALA A 1 98 ? 34.011 -2.970 -51.713 1.00 95.69 98 ALA A C 1
ATOM 796 O O . ALA A 1 98 ? 33.007 -3.679 -51.655 1.00 95.69 98 ALA A O 1
ATOM 797 N N . GLU A 1 99 ? 34.458 -2.305 -50.644 1.00 96.44 99 GLU A N 1
ATOM 798 C CA . GLU A 1 99 ? 33.767 -2.329 -49.351 1.00 96.44 99 GLU A CA 1
ATOM 799 C C . GLU A 1 99 ? 32.390 -1.652 -49.425 1.00 96.44 99 GLU A C 1
ATOM 801 O O . GLU A 1 99 ? 31.401 -2.199 -48.934 1.00 96.44 99 GLU A O 1
ATOM 806 N N . ILE A 1 100 ? 32.301 -0.488 -50.075 1.00 94.56 100 ILE A N 1
ATOM 807 C CA . ILE A 1 100 ? 31.031 0.227 -50.258 1.00 94.56 100 ILE A CA 1
ATOM 808 C C . ILE A 1 100 ? 30.067 -0.586 -51.127 1.00 94.56 100 ILE A C 1
ATOM 810 O O . ILE A 1 100 ? 28.884 -0.668 -50.802 1.00 94.56 100 ILE A O 1
ATOM 814 N N . GLU A 1 101 ? 30.551 -1.213 -52.200 1.00 95.19 101 GLU A N 1
ATOM 815 C CA . GLU A 1 101 ? 29.742 -2.095 -53.049 1.00 95.19 101 GLU A CA 1
ATOM 816 C C . GLU A 1 101 ? 29.175 -3.269 -52.241 1.00 95.19 101 GLU A C 1
ATOM 818 O O . GLU A 1 101 ? 27.971 -3.526 -52.290 1.00 95.19 101 GLU A O 1
ATOM 823 N N . GLN A 1 102 ? 29.999 -3.906 -51.404 1.00 95.38 102 GLN A N 1
ATOM 824 C CA . GLN A 1 102 ? 29.544 -4.975 -50.516 1.00 95.38 102 GLN A CA 1
ATOM 825 C C . GLN A 1 102 ? 28.491 -4.482 -49.509 1.00 95.38 102 GLN A C 1
ATOM 827 O O . GLN A 1 102 ? 27.493 -5.165 -49.267 1.00 95.38 102 GLN A O 1
ATOM 832 N N . GLN A 1 103 ? 28.683 -3.301 -48.915 1.00 94.62 103 GLN A N 1
ATOM 833 C CA . GLN A 1 103 ? 27.704 -2.707 -47.998 1.00 94.62 103 GLN A CA 1
ATOM 834 C C . GLN A 1 103 ? 26.386 -2.379 -48.707 1.00 94.62 103 GLN A C 1
ATOM 836 O O . GLN A 1 103 ? 25.313 -2.579 -48.133 1.0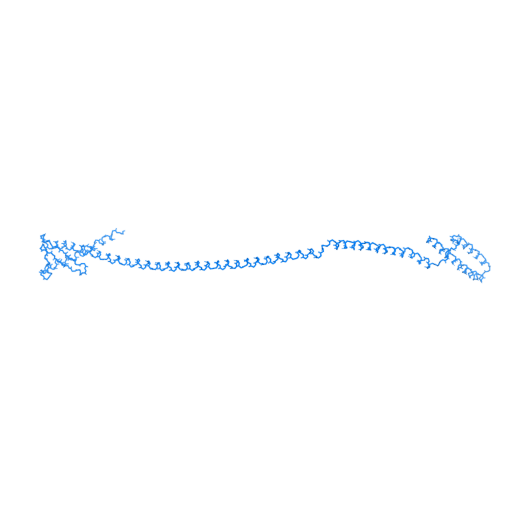0 94.62 103 GLN A O 1
ATOM 841 N N . LEU A 1 104 ? 26.448 -1.913 -49.956 1.00 93.31 104 LEU A N 1
ATOM 842 C CA . LEU A 1 104 ? 25.272 -1.618 -50.768 1.00 93.31 104 LEU A CA 1
ATOM 843 C C . LEU A 1 104 ? 24.494 -2.899 -51.077 1.00 93.31 104 LEU A C 1
ATOM 845 O O . LEU A 1 104 ? 23.282 -2.935 -50.865 1.00 93.31 104 LEU A O 1
ATOM 849 N N . GLU A 1 105 ? 25.175 -3.967 -51.494 1.00 91.69 105 GLU A N 1
ATOM 850 C CA . GLU A 1 105 ? 24.549 -5.276 -51.711 1.00 91.69 105 GLU A CA 1
ATOM 851 C C . GLU A 1 105 ? 23.886 -5.812 -50.434 1.00 91.69 105 GLU A C 1
ATOM 853 O O . GLU A 1 105 ? 22.741 -6.268 -50.471 1.00 91.69 105 GLU A O 1
ATOM 858 N N . GLN A 1 106 ? 24.560 -5.702 -49.284 1.00 91.94 106 GLN A N 1
ATOM 859 C CA . GLN A 1 106 ? 23.991 -6.093 -47.991 1.00 91.94 106 GLN A CA 1
ATOM 860 C C . GLN A 1 106 ? 22.754 -5.262 -47.633 1.00 91.94 106 GLN A C 1
ATOM 862 O O . GLN A 1 106 ? 21.741 -5.816 -47.203 1.00 91.94 106 GLN A O 1
ATOM 867 N N . ALA A 1 107 ? 22.806 -3.942 -47.820 1.00 86.12 107 ALA A N 1
ATOM 868 C CA . ALA A 1 107 ? 21.673 -3.060 -47.569 1.00 86.12 107 ALA A CA 1
ATOM 869 C C . ALA A 1 107 ? 20.489 -3.390 -48.491 1.00 86.12 107 ALA A C 1
ATOM 871 O O . ALA A 1 107 ? 19.357 -3.491 -48.019 1.00 86.12 107 ALA A O 1
ATOM 872 N N . ALA A 1 108 ? 20.744 -3.639 -49.777 1.00 86.62 108 ALA A N 1
ATOM 873 C CA . ALA A 1 108 ? 19.724 -4.040 -50.740 1.00 86.62 108 ALA A CA 1
ATOM 874 C C . ALA A 1 108 ? 19.078 -5.385 -50.362 1.00 86.62 108 ALA A C 1
ATOM 876 O O . ALA A 1 108 ? 17.852 -5.504 -50.376 1.00 86.62 108 ALA A O 1
ATOM 877 N N . ALA A 1 109 ? 19.877 -6.373 -49.947 1.00 83.75 109 ALA A N 1
ATOM 878 C CA . ALA A 1 109 ? 19.374 -7.658 -49.465 1.00 83.75 109 ALA A CA 1
ATOM 879 C C . ALA A 1 109 ? 18.532 -7.510 -48.185 1.00 83.75 109 ALA A C 1
ATOM 881 O O . ALA A 1 109 ? 17.496 -8.162 -48.046 1.00 83.75 109 ALA A O 1
ATOM 882 N N . ASN A 1 110 ? 18.937 -6.629 -47.265 1.00 81.19 110 ASN A N 1
ATOM 883 C CA . ASN A 1 110 ? 18.184 -6.337 -46.045 1.00 81.19 110 ASN A CA 1
ATOM 884 C C . ASN A 1 110 ? 16.838 -5.670 -46.345 1.00 81.19 110 ASN A C 1
ATOM 886 O O . ASN A 1 110 ? 15.834 -6.043 -45.742 1.00 81.19 110 ASN A O 1
ATOM 890 N N . ILE A 1 111 ? 16.801 -4.732 -47.295 1.00 77.31 111 ILE A N 1
ATOM 891 C CA . ILE A 1 111 ? 15.558 -4.095 -47.751 1.00 77.31 111 ILE A CA 1
ATOM 892 C C . ILE A 1 111 ? 14.647 -5.128 -48.421 1.00 77.31 111 ILE A C 1
ATOM 894 O O . ILE A 1 111 ? 13.469 -5.200 -48.091 1.00 77.31 111 ILE A O 1
ATOM 898 N N . ALA A 1 112 ? 15.182 -5.982 -49.297 1.00 74.25 112 ALA A N 1
ATOM 899 C CA . ALA A 1 112 ? 14.408 -7.041 -49.947 1.00 74.25 112 ALA A CA 1
ATOM 900 C C . ALA A 1 112 ? 13.865 -8.092 -48.958 1.00 74.25 112 ALA A C 1
ATOM 902 O O . ALA A 1 112 ? 12.858 -8.742 -49.232 1.00 74.25 112 ALA A O 1
ATOM 903 N N . ARG A 1 113 ? 14.534 -8.273 -47.812 1.00 72.38 113 ARG A N 1
ATOM 904 C CA . ARG A 1 113 ? 14.117 -9.180 -46.736 1.00 72.38 113 ARG A CA 1
ATOM 905 C C . ARG A 1 113 ? 13.140 -8.537 -45.748 1.00 72.38 113 ARG A C 1
ATOM 907 O O . ARG A 1 113 ? 12.520 -9.264 -44.970 1.00 72.38 113 ARG A O 1
ATOM 914 N N . ALA A 1 114 ? 13.014 -7.211 -45.739 1.00 71.31 114 ALA A N 1
ATOM 915 C CA . ALA A 1 114 ? 12.049 -6.537 -44.886 1.00 71.31 114 ALA A CA 1
ATOM 916 C C . ALA A 1 114 ? 10.627 -6.987 -45.282 1.00 71.31 114 ALA A C 1
ATOM 918 O O . ALA A 1 114 ? 10.299 -6.995 -46.470 1.00 71.31 114 ALA A O 1
ATOM 919 N N . PRO A 1 115 ? 9.788 -7.415 -44.322 1.00 68.50 115 PRO A N 1
ATOM 920 C CA . PRO A 1 115 ? 8.404 -7.758 -44.623 1.00 68.50 115 PRO A CA 1
ATOM 921 C C . PRO A 1 115 ? 7.696 -6.528 -45.199 1.00 68.50 115 PRO A C 1
ATOM 923 O O . PRO A 1 115 ? 7.883 -5.422 -44.695 1.00 68.50 115 PRO A O 1
ATOM 926 N N . GLY A 1 116 ? 6.901 -6.724 -46.254 1.00 68.56 116 GLY A N 1
ATOM 927 C CA . GLY A 1 116 ? 6.141 -5.637 -46.870 1.00 68.56 116 GLY A CA 1
ATOM 928 C C . GLY A 1 116 ? 5.211 -4.962 -45.860 1.00 68.56 116 GLY A C 1
ATOM 929 O O . GLY A 1 116 ? 4.678 -5.629 -44.967 1.00 68.56 116 GLY A O 1
ATOM 930 N N . ASP A 1 117 ? 5.015 -3.653 -46.021 1.00 65.06 117 ASP A N 1
ATOM 931 C CA . ASP A 1 117 ? 4.263 -2.787 -45.100 1.00 65.06 117 ASP A CA 1
ATOM 932 C C . ASP A 1 117 ? 2.876 -3.349 -44.722 1.00 65.06 117 ASP A C 1
ATOM 934 O O . ASP A 1 117 ? 2.429 -3.184 -43.585 1.00 65.06 117 ASP A O 1
ATOM 938 N N . ASP A 1 118 ? 2.239 -4.107 -45.620 1.00 67.56 118 ASP A N 1
ATOM 939 C CA . ASP A 1 118 ? 0.948 -4.768 -45.393 1.00 67.56 118 ASP A CA 1
ATOM 940 C C . ASP A 1 118 ? 0.986 -5.809 -44.254 1.00 67.56 118 ASP A C 1
ATOM 942 O O . ASP A 1 118 ? 0.088 -5.851 -43.413 1.00 67.56 118 ASP A O 1
ATOM 946 N N . GLN A 1 119 ? 2.047 -6.623 -44.158 1.00 69.12 119 GLN A N 1
ATOM 947 C CA . GLN A 1 119 ? 2.184 -7.622 -43.082 1.00 69.12 119 GLN A CA 1
ATOM 948 C C . GLN A 1 119 ? 2.433 -6.965 -41.720 1.00 69.12 119 GLN A C 1
ATOM 950 O O . GLN A 1 119 ? 2.037 -7.495 -40.677 1.00 69.12 119 GLN A O 1
ATOM 955 N N . LEU A 1 120 ? 3.097 -5.808 -41.721 1.00 75.75 120 LEU A N 1
ATOM 956 C CA . LEU A 1 120 ? 3.313 -5.015 -40.518 1.00 75.75 120 LEU A CA 1
ATOM 957 C C . LEU A 1 120 ? 2.012 -4.347 -40.071 1.00 75.75 120 LEU A C 1
ATOM 959 O O . LEU A 1 120 ? 1.744 -4.316 -38.869 1.00 75.75 120 LEU A O 1
ATOM 963 N N . MET A 1 121 ? 1.183 -3.876 -41.007 1.00 78.44 121 MET A N 1
ATOM 964 C CA . MET A 1 121 ? -0.099 -3.244 -40.694 1.00 78.44 121 MET A CA 1
ATOM 965 C C . MET A 1 121 ? -1.034 -4.197 -39.939 1.00 78.44 121 MET A C 1
ATOM 967 O O . MET A 1 121 ? -1.505 -3.842 -38.858 1.00 78.44 121 MET A O 1
ATOM 971 N N . ASP A 1 122 ? -1.202 -5.435 -40.413 1.00 84.44 122 ASP A N 1
ATOM 972 C CA . ASP A 1 122 ? -2.003 -6.462 -39.726 1.00 84.44 122 ASP A CA 1
ATOM 973 C C . ASP A 1 122 ? -1.507 -6.736 -38.296 1.00 84.44 122 ASP A C 1
ATOM 975 O O . ASP A 1 122 ? -2.290 -6.947 -37.361 1.00 84.44 122 ASP A O 1
ATOM 979 N N . LEU A 1 123 ? -0.184 -6.755 -38.105 1.00 84.25 123 LEU A N 1
ATOM 980 C CA . LEU A 1 123 ? 0.427 -6.960 -36.795 1.00 84.25 123 LEU A CA 1
ATOM 981 C C . LEU A 1 123 ? 0.183 -5.754 -35.874 1.00 84.25 123 LEU A C 1
ATOM 983 O O . LEU A 1 123 ? -0.137 -5.934 -34.696 1.00 84.25 123 LEU A O 1
ATOM 987 N N . PHE A 1 124 ? 0.293 -4.532 -36.403 1.00 86.44 124 PHE A N 1
ATOM 988 C CA . PHE A 1 124 ? 0.018 -3.295 -35.672 1.00 86.44 124 PHE A CA 1
ATOM 989 C C . PHE A 1 124 ? -1.455 -3.155 -35.292 1.00 86.44 124 PHE A C 1
ATOM 991 O O . PHE A 1 124 ? -1.755 -2.695 -34.188 1.00 86.44 124 PHE A O 1
ATOM 998 N N . GLU A 1 125 ? -2.379 -3.567 -36.158 1.00 88.88 125 GLU A N 1
ATOM 999 C CA . GLU A 1 125 ? -3.807 -3.597 -35.845 1.00 88.88 125 GLU A CA 1
ATOM 1000 C C . GLU A 1 125 ? -4.100 -4.570 -34.702 1.00 88.88 125 GLU A C 1
ATOM 1002 O O . GLU A 1 125 ? -4.706 -4.178 -33.700 1.00 88.88 125 GLU A O 1
ATOM 1007 N N . LYS A 1 126 ? -3.565 -5.797 -34.775 1.00 91.06 126 LYS A N 1
ATOM 1008 C CA . LYS A 1 126 ? -3.672 -6.778 -33.682 1.00 91.06 126 LYS A CA 1
ATOM 1009 C C . LYS A 1 126 ? -3.077 -6.250 -32.378 1.00 91.06 126 LYS A C 1
ATOM 1011 O O . LYS A 1 126 ? -3.682 -6.420 -31.319 1.00 91.06 126 LYS A O 1
ATOM 1016 N N . LEU A 1 127 ? -1.923 -5.583 -32.438 1.00 93.06 127 LEU A N 1
ATOM 1017 C CA . LEU A 1 127 ? -1.285 -4.983 -31.266 1.00 93.06 127 LEU A CA 1
ATOM 1018 C C . LEU A 1 127 ? -2.168 -3.892 -30.644 1.00 93.06 127 LEU A C 1
ATOM 1020 O O . LEU A 1 127 ? -2.383 -3.892 -29.432 1.00 93.06 127 LEU A O 1
ATOM 1024 N N . ARG A 1 128 ? -2.735 -3.002 -31.467 1.00 94.06 128 ARG A N 1
ATOM 1025 C CA . ARG A 1 128 ? -3.651 -1.946 -31.008 1.00 94.06 128 ARG A CA 1
ATOM 1026 C C . ARG A 1 128 ? -4.910 -2.516 -30.371 1.00 94.06 128 ARG A C 1
ATOM 1028 O O . ARG A 1 128 ? -5.387 -1.973 -29.375 1.00 94.06 128 ARG A O 1
ATOM 1035 N N . ASP A 1 129 ? -5.458 -3.590 -30.921 1.00 95.31 129 ASP A N 1
ATOM 1036 C CA . ASP A 1 129 ? -6.647 -4.220 -30.357 1.00 95.31 129 ASP A CA 1
ATOM 1037 C C . ASP A 1 129 ? -6.353 -4.933 -29.037 1.00 95.31 129 ASP A C 1
ATOM 1039 O O . ASP A 1 129 ? -7.134 -4.798 -28.090 1.00 95.31 129 ASP A O 1
ATOM 1043 N N . LEU A 1 130 ? -5.201 -5.598 -28.917 1.00 95.31 130 LEU A N 1
ATOM 1044 C CA . LEU A 1 130 ? -4.729 -6.141 -27.642 1.00 95.31 130 LEU A CA 1
ATOM 1045 C C . LEU A 1 130 ? -4.510 -5.034 -26.601 1.00 95.31 130 LEU A C 1
ATOM 1047 O O . LEU A 1 130 ? -4.940 -5.186 -25.456 1.00 95.31 130 LEU A O 1
ATOM 1051 N N . ASP A 1 131 ? -3.931 -3.895 -26.985 1.00 94.38 131 ASP A N 1
ATOM 1052 C CA . ASP A 1 131 ? -3.765 -2.744 -26.091 1.00 94.38 131 ASP A CA 1
ATOM 1053 C C . ASP A 1 131 ? -5.114 -2.170 -25.631 1.00 94.38 131 ASP A C 1
ATOM 1055 O O . ASP A 1 131 ? -5.301 -1.904 -24.440 1.00 94.38 131 ASP A O 1
ATOM 1059 N N . LYS A 1 132 ? -6.098 -2.045 -26.532 1.00 96.31 132 LYS A N 1
ATOM 1060 C CA . LYS A 1 132 ? -7.467 -1.630 -26.170 1.00 96.31 132 LYS A CA 1
ATOM 1061 C C . LYS A 1 132 ? -8.119 -2.617 -25.205 1.00 96.31 132 LYS A C 1
ATOM 1063 O O . LYS A 1 132 ? -8.803 -2.201 -24.267 1.00 96.31 132 LYS A O 1
ATOM 1068 N N . GLN A 1 133 ? -7.950 -3.921 -25.428 1.00 96.44 133 GLN A N 1
ATOM 1069 C CA . GLN A 1 133 ? -8.479 -4.949 -24.531 1.00 96.44 133 GLN A CA 1
ATOM 1070 C C . GLN A 1 133 ? -7.812 -4.878 -23.157 1.00 96.44 133 GLN A C 1
ATOM 1072 O O . GLN A 1 133 ? -8.514 -4.894 -22.143 1.00 96.44 133 GLN A O 1
ATOM 1077 N N . ARG A 1 134 ? -6.483 -4.726 -23.115 1.00 96.12 134 ARG A N 1
ATOM 1078 C CA . ARG A 1 134 ? -5.725 -4.535 -21.875 1.00 96.12 134 ARG A CA 1
ATOM 1079 C C . ARG A 1 134 ? -6.241 -3.328 -21.104 1.00 96.12 134 ARG A C 1
ATOM 1081 O O . ARG A 1 134 ? -6.492 -3.440 -19.908 1.00 96.12 134 ARG A O 1
ATOM 1088 N N . GLU A 1 135 ? -6.444 -2.199 -21.777 1.00 95.75 135 GLU A N 1
ATOM 1089 C CA . GLU A 1 135 ? -6.903 -0.975 -21.121 1.00 95.75 135 GLU A CA 1
ATOM 1090 C C . GLU A 1 135 ? -8.328 -1.119 -20.568 1.00 95.75 135 GLU A C 1
ATOM 1092 O O . GLU A 1 135 ? -8.583 -0.757 -19.421 1.00 95.75 135 GLU A O 1
ATOM 1097 N N . LYS A 1 136 ? -9.241 -1.765 -21.308 1.00 97.00 136 LYS A N 1
ATOM 1098 C CA . LYS A 1 136 ? -10.585 -2.091 -20.796 1.00 97.00 136 LYS A CA 1
ATOM 1099 C C . LYS A 1 136 ? -10.530 -2.965 -19.542 1.00 97.00 136 LYS A C 1
ATOM 1101 O O . LYS A 1 136 ? -11.275 -2.722 -18.593 1.00 97.00 136 LYS A O 1
ATOM 1106 N N . GLN A 1 137 ? -9.673 -3.987 -19.523 1.00 96.19 137 GLN A N 1
ATOM 1107 C CA . GLN A 1 137 ? -9.526 -4.852 -18.348 1.00 96.19 137 GLN A CA 1
ATOM 1108 C C . GLN A 1 137 ? -8.888 -4.110 -17.174 1.00 96.19 137 GLN A C 1
ATOM 1110 O O . GLN A 1 137 ? -9.324 -4.273 -16.036 1.00 96.19 137 GLN A O 1
ATOM 1115 N N . ARG A 1 138 ? -7.916 -3.234 -17.443 1.00 96.81 138 ARG A N 1
ATOM 1116 C CA . ARG A 1 138 ? -7.303 -2.372 -16.430 1.00 96.81 138 ARG A CA 1
ATOM 1117 C C . ARG A 1 138 ? -8.330 -1.446 -15.782 1.00 96.81 138 ARG A C 1
ATOM 1119 O O . ARG A 1 138 ? -8.354 -1.344 -14.560 1.00 96.81 138 ARG A O 1
ATOM 1126 N N . GLN A 1 139 ? -9.197 -0.818 -16.572 1.00 97.12 139 GLN A N 1
ATOM 1127 C CA . GLN A 1 139 ? -10.263 0.044 -16.055 1.00 97.12 139 GLN A CA 1
ATOM 1128 C C . GLN A 1 139 ? -11.238 -0.730 -15.162 1.00 97.12 139 GLN A C 1
ATOM 1130 O O . GLN A 1 139 ? -11.531 -0.281 -14.056 1.00 97.12 139 GLN A O 1
ATOM 1135 N N . LYS A 1 140 ? -11.669 -1.928 -15.583 1.00 97.50 140 LYS A N 1
ATOM 1136 C CA . LYS A 1 140 ? -12.511 -2.810 -14.752 1.00 97.50 140 LYS A CA 1
ATOM 1137 C C . LYS A 1 140 ? -11.825 -3.213 -13.449 1.00 97.50 140 LYS A C 1
ATOM 1139 O O . LYS A 1 140 ? -12.445 -3.229 -12.392 1.00 97.50 140 LYS A O 1
ATOM 1144 N N . TYR A 1 141 ? -10.538 -3.543 -13.513 1.00 97.38 141 TYR A N 1
ATOM 1145 C CA . TYR A 1 141 ? -9.764 -3.870 -12.322 1.00 97.38 141 TYR A CA 1
ATOM 1146 C C . TYR A 1 141 ? -9.711 -2.688 -11.347 1.00 97.38 141 TYR A C 1
ATOM 1148 O O . TYR A 1 141 ? -9.933 -2.872 -10.152 1.00 97.38 141 TYR A O 1
ATOM 1156 N N . LEU A 1 142 ? -9.467 -1.475 -11.849 1.00 97.88 142 LEU A N 1
ATOM 1157 C CA . LEU A 1 142 ? -9.443 -0.269 -11.023 1.00 97.88 142 LEU A CA 1
ATOM 1158 C C . LEU A 1 142 ? -10.805 0.008 -10.376 1.00 97.88 142 LEU A C 1
ATOM 1160 O O . LEU A 1 142 ? -10.840 0.260 -9.174 1.00 97.88 142 LEU A O 1
ATOM 1164 N N . SER A 1 143 ? -11.913 -0.127 -11.114 1.00 97.50 143 SER A N 1
ATOM 1165 C CA . SER A 1 143 ? -13.251 0.053 -10.535 1.00 97.50 143 SER A CA 1
ATOM 1166 C C . SER A 1 143 ? -13.547 -0.981 -9.446 1.00 97.50 143 SER A C 1
ATOM 1168 O O . SER A 1 143 ? -13.995 -0.622 -8.360 1.00 97.50 143 SER A O 1
ATOM 1170 N N . PHE A 1 144 ? -13.217 -2.259 -9.675 1.00 97.50 144 PHE A N 1
ATOM 1171 C CA . PHE A 1 144 ? -13.393 -3.296 -8.653 1.00 97.50 144 PHE A CA 1
ATOM 1172 C C . PHE A 1 144 ? -12.502 -3.075 -7.428 1.00 97.50 144 PHE A C 1
ATOM 1174 O O . PHE A 1 144 ? -12.917 -3.352 -6.302 1.00 97.50 144 PHE A O 1
ATOM 1181 N N . LEU A 1 145 ? -11.288 -2.558 -7.620 1.00 97.56 145 LEU A N 1
ATOM 1182 C CA . LEU A 1 145 ? -10.387 -2.227 -6.521 1.00 97.56 145 LEU A CA 1
ATOM 1183 C C . LEU A 1 145 ? -10.939 -1.081 -5.663 1.00 97.56 145 LEU A C 1
ATOM 1185 O O . LEU A 1 145 ? -10.840 -1.132 -4.436 1.00 97.56 145 LEU A O 1
ATOM 1189 N N . GLU A 1 146 ? -11.506 -0.049 -6.286 1.00 97.50 146 GLU A N 1
ATOM 1190 C CA . GLU A 1 146 ? -12.166 1.052 -5.579 1.00 97.50 146 GLU A CA 1
ATOM 1191 C C . GLU A 1 146 ? -13.402 0.573 -4.816 1.00 97.50 146 GLU A C 1
ATOM 1193 O O . GLU A 1 146 ? -13.547 0.885 -3.631 1.00 97.50 146 GLU A O 1
ATOM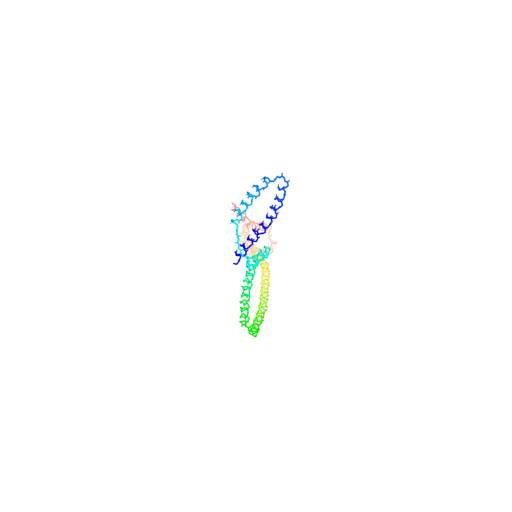 1198 N N . ASP A 1 147 ? -14.231 -0.266 -5.438 1.00 97.56 147 ASP A N 1
ATOM 1199 C CA . ASP A 1 147 ? -15.389 -0.875 -4.786 1.00 97.56 147 ASP A CA 1
ATOM 1200 C C . ASP A 1 147 ? -14.987 -1.717 -3.574 1.00 97.56 147 ASP A C 1
ATOM 1202 O O . ASP A 1 147 ? -15.548 -1.553 -2.488 1.00 97.56 147 ASP A O 1
ATOM 1206 N N . ALA A 1 148 ? -13.965 -2.563 -3.714 1.00 97.06 148 ALA A N 1
ATOM 1207 C CA . ALA A 1 148 ? -13.452 -3.374 -2.616 1.00 97.06 148 ALA A CA 1
ATOM 1208 C C . ALA A 1 148 ? -12.925 -2.507 -1.459 1.00 97.06 148 ALA A C 1
ATOM 1210 O O . ALA A 1 148 ? -13.191 -2.793 -0.288 1.00 97.06 148 ALA A O 1
ATOM 1211 N N . LYS A 1 149 ? -12.209 -1.415 -1.766 1.00 97.88 149 LYS A N 1
ATOM 1212 C CA . LYS A 1 149 ? -11.742 -0.454 -0.753 1.00 97.88 149 LYS A CA 1
ATOM 1213 C C . LYS A 1 149 ? -12.911 0.211 -0.029 1.00 97.88 149 LYS A C 1
ATOM 1215 O O . LYS A 1 149 ? -12.878 0.301 1.199 1.00 97.88 149 LYS A O 1
ATOM 1220 N N . ARG A 1 150 ? -13.943 0.632 -0.762 1.00 97.56 150 ARG A N 1
ATOM 1221 C CA . ARG A 1 150 ? -15.149 1.252 -0.201 1.00 97.56 150 ARG A CA 1
ATOM 1222 C C . ARG A 1 150 ? -15.896 0.293 0.725 1.00 97.56 150 ARG A C 1
ATOM 1224 O O . ARG A 1 150 ? -16.208 0.666 1.852 1.00 97.56 150 ARG A O 1
ATOM 1231 N N . VAL A 1 151 ? -16.122 -0.949 0.296 1.00 97.00 151 VAL A N 1
ATOM 1232 C CA . VAL A 1 151 ? -16.791 -1.973 1.119 1.00 97.00 151 VAL A CA 1
ATOM 1233 C C . VAL A 1 151 ? -15.989 -2.260 2.389 1.00 97.00 151 VAL A C 1
ATOM 1235 O O . VAL A 1 151 ? -16.554 -2.323 3.479 1.00 97.00 151 VAL A O 1
ATOM 1238 N N . LYS A 1 152 ? -14.658 -2.351 2.288 1.00 97.25 152 LYS A N 1
ATOM 1239 C CA . LYS A 1 152 ? -13.790 -2.532 3.459 1.00 97.25 152 LYS A CA 1
ATOM 1240 C C . LYS A 1 152 ? -13.907 -1.372 4.453 1.00 97.25 152 LYS A C 1
ATOM 1242 O O . LYS A 1 152 ? -13.945 -1.606 5.659 1.00 97.25 152 LYS A O 1
ATOM 1247 N N . GLN A 1 153 ? -13.961 -0.131 3.972 1.00 97.12 153 GLN A N 1
ATOM 1248 C CA . GLN A 1 153 ? -14.163 1.037 4.835 1.00 97.12 153 GLN A CA 1
ATOM 1249 C C . GLN A 1 153 ? -15.528 0.988 5.532 1.00 97.12 153 GLN A C 1
ATOM 1251 O O . GLN A 1 153 ? -15.584 1.114 6.752 1.00 97.12 153 GLN A O 1
ATOM 1256 N N . GLN A 1 154 ? -16.599 0.691 4.792 1.00 97.19 154 GLN A N 1
ATOM 1257 C CA . GLN A 1 154 ? -17.944 0.528 5.356 1.00 97.19 154 GLN A CA 1
ATOM 1258 C C . GLN A 1 154 ? -17.994 -0.568 6.428 1.00 97.19 154 GLN A C 1
ATOM 1260 O O . GLN A 1 154 ? -18.618 -0.389 7.472 1.00 97.19 154 GLN A O 1
ATOM 1265 N N . GLN A 1 155 ? -17.298 -1.687 6.208 1.00 96.81 155 GLN A N 1
ATOM 1266 C CA . GLN A 1 155 ? -17.189 -2.757 7.196 1.00 96.81 155 GLN A CA 1
ATOM 1267 C C . GLN A 1 155 ? -16.504 -2.273 8.480 1.00 96.81 155 GLN A C 1
ATOM 1269 O O . GLN A 1 155 ? -16.996 -2.544 9.573 1.00 96.81 155 GLN A O 1
ATOM 1274 N N . LEU A 1 156 ? -15.390 -1.543 8.366 1.00 96.69 156 LEU A N 1
ATOM 1275 C CA . LEU A 1 156 ? -14.682 -0.997 9.528 1.00 96.69 156 LEU A CA 1
ATOM 1276 C C . LEU A 1 156 ? -15.544 -0.001 10.308 1.00 96.69 156 LEU A C 1
ATOM 1278 O O . LEU A 1 156 ? -15.538 -0.019 11.539 1.00 96.69 156 LEU A O 1
ATOM 1282 N N . ASP A 1 157 ? -16.306 0.838 9.613 1.00 96.75 157 ASP A N 1
ATOM 1283 C CA . ASP A 1 157 ? -17.201 1.792 10.261 1.00 96.75 157 ASP A CA 1
ATOM 1284 C C . ASP A 1 157 ? -18.384 1.097 10.942 1.00 96.75 157 ASP A C 1
ATOM 1286 O O . ASP A 1 157 ? -18.727 1.455 12.070 1.00 96.75 157 ASP A O 1
ATOM 1290 N N . CYS A 1 158 ? -18.934 0.041 10.335 1.00 96.19 158 CYS A N 1
ATOM 1291 C CA . CYS A 1 158 ? -19.944 -0.807 10.964 1.00 96.19 158 CYS A CA 1
ATOM 1292 C C . CYS A 1 158 ? -19.403 -1.471 12.239 1.00 96.19 158 CYS A C 1
ATOM 1294 O O . CYS A 1 158 ? -20.023 -1.376 13.296 1.00 96.19 158 CYS A O 1
ATOM 1296 N N . VAL A 1 159 ? -18.199 -2.054 12.192 1.00 96.75 159 VAL A N 1
ATOM 1297 C CA . VAL A 1 159 ? -17.548 -2.646 13.376 1.00 96.75 159 VAL A CA 1
ATOM 1298 C C . VAL A 1 159 ? -17.364 -1.605 14.483 1.00 96.75 159 VAL A C 1
ATOM 1300 O O . VAL A 1 159 ? -17.663 -1.877 15.644 1.00 96.75 159 VAL A O 1
ATOM 1303 N N . ARG A 1 160 ? -16.932 -0.385 14.141 1.00 96.62 160 ARG A N 1
ATOM 1304 C CA . ARG A 1 160 ? -16.807 0.714 15.111 1.00 96.62 160 ARG A CA 1
ATOM 1305 C C . ARG A 1 160 ? -18.151 1.112 15.713 1.00 96.62 160 ARG A C 1
ATOM 1307 O O . ARG A 1 160 ? -18.211 1.390 16.908 1.00 96.62 160 ARG A O 1
ATOM 1314 N N . GLN A 1 161 ? -19.213 1.171 14.912 1.00 96.38 161 GLN A N 1
ATOM 1315 C CA . GLN A 1 161 ? -20.559 1.466 15.404 1.00 96.38 161 GLN A CA 1
ATOM 1316 C C . GLN A 1 161 ? -21.053 0.369 16.346 1.00 96.38 161 GLN A C 1
ATOM 1318 O O . GLN A 1 161 ? -21.506 0.687 17.442 1.00 96.38 161 GLN A O 1
ATOM 1323 N N . VAL A 1 162 ? -20.895 -0.903 15.976 1.00 96.75 162 VAL A N 1
ATOM 1324 C CA . VAL A 1 162 ? -21.251 -2.042 16.833 1.00 96.75 162 VAL A CA 1
ATOM 1325 C C . VAL A 1 162 ? -20.495 -1.977 18.156 1.00 96.75 162 VAL A C 1
ATOM 1327 O O . VAL A 1 162 ? -21.120 -2.082 19.209 1.00 96.75 162 VAL A O 1
ATOM 1330 N N . GLN A 1 163 ? -19.185 -1.722 18.125 1.00 95.31 163 GLN A N 1
ATOM 1331 C CA . GLN A 1 163 ? -18.380 -1.599 19.339 1.00 95.31 163 GLN A CA 1
ATOM 1332 C C . GLN A 1 163 ? -18.875 -0.457 20.237 1.00 95.31 163 GLN A C 1
ATOM 1334 O O . GLN A 1 163 ? -19.076 -0.657 21.431 1.00 95.31 163 GLN A O 1
ATOM 1339 N N . LYS A 1 164 ? -19.154 0.722 19.664 1.00 96.88 164 LYS A N 1
ATOM 1340 C CA . LYS A 1 164 ? -19.712 1.860 20.414 1.00 96.88 164 LYS A CA 1
ATOM 1341 C C . LYS A 1 164 ? -21.058 1.526 21.057 1.00 96.88 164 LYS A C 1
ATOM 1343 O O . LYS A 1 164 ? -21.272 1.862 22.218 1.00 96.88 164 LYS A O 1
ATOM 1348 N N . MET A 1 165 ? -21.957 0.876 20.317 1.00 94.94 165 MET A N 1
ATOM 1349 C CA . MET A 1 165 ? -23.273 0.482 20.830 1.00 94.94 165 MET A CA 1
ATOM 1350 C C . MET A 1 165 ? -23.147 -0.574 21.931 1.00 94.94 165 MET A C 1
ATOM 1352 O O . MET A 1 165 ? -23.842 -0.491 22.941 1.00 94.94 165 MET A O 1
ATOM 1356 N N . HIS A 1 166 ? -22.227 -1.527 21.775 1.00 94.69 166 HIS A N 1
ATOM 1357 C CA . HIS A 1 166 ? -21.931 -2.533 22.789 1.00 94.69 166 HIS A CA 1
ATOM 1358 C C . HIS A 1 166 ? -21.375 -1.901 24.072 1.00 94.69 166 HIS A C 1
ATOM 1360 O O . HIS A 1 166 ? -21.851 -2.208 25.164 1.00 94.69 166 HIS A O 1
ATOM 1366 N N . ASP A 1 167 ? -20.415 -0.983 23.962 1.00 94.25 167 ASP A N 1
ATOM 1367 C CA . ASP A 1 167 ? -19.830 -0.301 25.120 1.00 94.25 167 ASP A CA 1
ATOM 1368 C C . ASP A 1 167 ? -20.859 0.596 25.829 1.00 94.25 167 ASP A C 1
ATOM 1370 O O . ASP A 1 167 ? -20.925 0.610 27.060 1.00 94.25 167 ASP A O 1
ATOM 1374 N N . ALA A 1 168 ? -21.732 1.274 25.077 1.00 93.50 168 ALA A N 1
ATOM 1375 C CA . ALA A 1 168 ? -22.849 2.030 25.640 1.00 93.50 168 ALA A CA 1
ATOM 1376 C C . ALA A 1 168 ? -23.836 1.124 26.398 1.00 93.50 168 ALA A C 1
ATOM 1378 O O . ALA A 1 168 ? -24.183 1.418 27.544 1.00 93.50 168 ALA A O 1
ATOM 1379 N N . ALA A 1 169 ? -24.236 -0.004 25.801 1.00 92.25 169 ALA A N 1
ATOM 1380 C CA . ALA A 1 169 ? -25.126 -0.975 26.434 1.00 92.25 169 ALA A CA 1
ATOM 1381 C C . ALA A 1 169 ? -24.496 -1.592 27.691 1.00 92.25 169 ALA A C 1
ATOM 1383 O O . ALA A 1 169 ? -25.156 -1.706 28.723 1.00 92.25 169 ALA A O 1
ATOM 1384 N N . ARG A 1 170 ? -23.201 -1.929 27.642 1.00 91.56 170 ARG A N 1
ATOM 1385 C CA . ARG A 1 170 ? -22.447 -2.454 28.786 1.00 91.56 170 ARG A CA 1
ATOM 1386 C C . ARG A 1 170 ? -22.391 -1.450 29.933 1.00 91.56 170 ARG A C 1
ATOM 1388 O O . ARG A 1 170 ? -22.638 -1.829 31.076 1.00 91.56 170 ARG A O 1
ATOM 1395 N N . ASN A 1 171 ? -22.108 -0.182 29.640 1.00 89.50 171 ASN A N 1
ATOM 1396 C CA . ASN A 1 171 ? -22.071 0.875 30.650 1.00 89.50 171 ASN A CA 1
ATOM 1397 C C . ASN A 1 171 ? -23.454 1.100 31.273 1.00 89.50 171 ASN A C 1
ATOM 1399 O O . ASN A 1 171 ? -23.575 1.186 32.495 1.00 89.50 171 ASN A O 1
ATOM 1403 N N . GLN A 1 172 ? -24.507 1.124 30.453 1.00 88.06 172 GLN A N 1
ATOM 1404 C CA . GLN A 1 172 ? -25.877 1.264 30.938 1.00 88.06 172 GLN A CA 1
ATOM 1405 C C . GLN A 1 172 ? -26.311 0.064 31.789 1.00 88.06 172 GLN A C 1
ATOM 1407 O O . GLN A 1 172 ? -26.931 0.246 32.837 1.00 88.06 172 GLN A O 1
ATOM 1412 N N . HIS A 1 173 ? -25.961 -1.160 31.384 1.00 86.50 173 HIS A N 1
ATOM 1413 C CA . HIS A 1 173 ? -26.204 -2.352 32.192 1.00 86.50 173 HIS A CA 1
ATOM 1414 C C . HIS A 1 173 ? -25.434 -2.325 33.507 1.00 86.50 173 HIS A C 1
ATOM 1416 O O . HIS A 1 173 ? -26.049 -2.609 34.527 1.00 86.50 173 HIS A O 1
ATOM 1422 N N . GLY A 1 174 ? -24.159 -1.925 33.515 1.00 85.75 174 GLY A N 1
ATOM 1423 C CA . GLY A 1 174 ? -23.370 -1.804 34.743 1.00 85.75 174 GLY A CA 1
ATOM 1424 C C . GLY A 1 174 ? -23.994 -0.835 35.752 1.00 85.75 174 GLY A C 1
ATOM 1425 O O . GLY A 1 174 ? -24.163 -1.187 36.921 1.00 85.75 174 GLY A O 1
ATOM 1426 N N . LEU A 1 175 ? -24.411 0.351 35.291 1.00 81.31 175 LEU A N 1
ATOM 1427 C CA . LEU A 1 175 ? -25.088 1.346 36.131 1.00 81.31 175 LEU A CA 1
ATOM 1428 C C . LEU A 1 175 ? -26.440 0.835 36.644 1.00 81.31 175 LEU A C 1
ATOM 1430 O O . LEU A 1 175 ? -26.712 0.909 37.842 1.00 81.31 175 LEU A O 1
ATOM 1434 N N . ASN A 1 176 ? -27.261 0.251 35.767 1.00 87.38 176 ASN A N 1
ATOM 1435 C CA . ASN A 1 176 ? -28.559 -0.294 36.157 1.00 87.38 176 ASN A CA 1
ATOM 1436 C C . ASN A 1 176 ? -28.428 -1.479 37.119 1.00 87.38 176 ASN A C 1
ATOM 1438 O O . ASN A 1 176 ? -29.221 -1.587 38.049 1.00 87.38 176 ASN A O 1
ATOM 1442 N N . SER A 1 177 ? -27.450 -2.368 36.922 1.00 85.81 177 SER A N 1
ATOM 1443 C CA . SER A 1 177 ? -27.221 -3.496 37.827 1.00 85.81 177 SER A CA 1
ATOM 1444 C C . SER A 1 177 ? -26.727 -3.028 39.188 1.00 85.81 177 SER A C 1
ATOM 1446 O O . SER A 1 177 ? -27.219 -3.510 40.199 1.00 85.81 177 SER A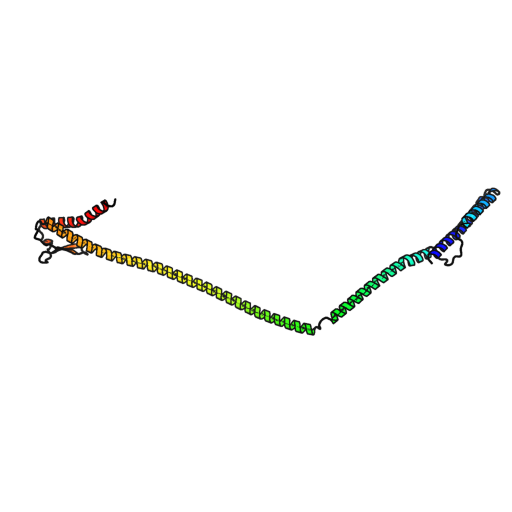 O 1
ATOM 1448 N N . ALA A 1 178 ? -25.813 -2.052 39.234 1.00 87.50 178 ALA A N 1
ATOM 1449 C CA . ALA A 1 178 ? -25.334 -1.500 40.497 1.00 87.50 178 ALA A CA 1
ATOM 1450 C C . ALA A 1 178 ? -26.477 -0.831 41.274 1.00 87.50 178 ALA A C 1
ATOM 1452 O O . ALA A 1 178 ? -26.635 -1.080 42.467 1.00 87.50 178 ALA A O 1
ATOM 1453 N N . PHE A 1 179 ? -27.316 -0.052 40.584 1.00 90.50 179 PHE A N 1
ATOM 1454 C CA . PHE A 1 179 ? -28.498 0.567 41.177 1.00 90.50 179 PHE A CA 1
ATOM 1455 C C . PHE A 1 179 ? -29.508 -0.471 41.685 1.00 90.50 179 PHE A C 1
ATOM 1457 O O . PHE A 1 179 ? -29.953 -0.381 42.827 1.00 90.50 179 PHE A O 1
ATOM 1464 N N . LYS A 1 180 ? -29.836 -1.490 40.878 1.00 91.44 180 LYS A N 1
ATOM 1465 C CA . LYS A 1 180 ? -30.739 -2.579 41.287 1.00 91.44 180 LYS A CA 1
ATOM 1466 C C . LYS A 1 180 ? -30.205 -3.336 42.498 1.00 91.44 180 LYS A C 1
ATOM 1468 O O . LYS A 1 180 ? -30.940 -3.506 43.461 1.00 91.44 180 LYS A O 1
ATOM 1473 N N . ASN A 1 181 ? -28.929 -3.714 42.484 1.00 91.19 181 ASN A N 1
ATOM 1474 C CA . ASN A 1 181 ? -28.300 -4.418 43.599 1.00 91.19 181 ASN A CA 1
ATOM 1475 C C . ASN A 1 181 ? -28.313 -3.565 44.876 1.00 91.19 181 ASN A C 1
ATOM 1477 O O . ASN A 1 181 ? -28.589 -4.085 45.955 1.00 91.19 181 ASN A O 1
ATOM 1481 N N . ALA A 1 182 ? -28.049 -2.258 44.769 1.00 93.25 182 ALA A N 1
ATOM 1482 C CA . ALA A 1 182 ? -28.131 -1.344 45.905 1.00 93.25 182 ALA A CA 1
ATOM 1483 C C . ALA A 1 182 ? -29.561 -1.272 46.461 1.00 93.25 182 ALA A C 1
ATOM 1485 O O . ALA A 1 182 ? -29.750 -1.413 47.666 1.00 93.25 182 ALA A O 1
ATOM 1486 N N . GLN A 1 183 ? -30.567 -1.137 45.592 1.00 93.81 183 GLN A N 1
ATOM 1487 C CA . GLN A 1 183 ? -31.970 -1.112 46.002 1.00 93.81 183 GLN A CA 1
ATOM 1488 C C . GLN A 1 183 ? -32.405 -2.430 46.656 1.00 93.81 183 GLN A C 1
ATOM 1490 O O . GLN A 1 183 ? -33.080 -2.417 47.682 1.00 93.81 183 GLN A O 1
ATOM 1495 N N . GLU A 1 184 ? -32.009 -3.573 46.093 1.00 93.38 184 GLU A N 1
ATOM 1496 C CA . GLU A 1 184 ? -32.278 -4.889 46.679 1.00 93.38 184 GLU A CA 1
ATOM 1497 C C . GLU A 1 184 ? -31.604 -5.048 48.043 1.00 93.38 184 GLU A C 1
ATOM 1499 O O . GLU A 1 184 ? -32.224 -5.563 48.972 1.00 93.38 184 GLU A O 1
ATOM 1504 N N . THR A 1 185 ? -30.375 -4.548 48.192 1.00 93.44 185 THR A N 1
ATOM 1505 C CA . THR A 1 185 ? -29.650 -4.571 49.469 1.00 93.44 185 THR A CA 1
ATOM 1506 C C . THR A 1 185 ? -30.342 -3.703 50.517 1.00 93.44 185 THR A C 1
ATOM 1508 O O . THR A 1 185 ? -30.499 -4.150 51.648 1.00 93.44 185 THR A O 1
ATOM 1511 N N . ILE A 1 186 ? -30.804 -2.500 50.155 1.00 94.06 186 ILE A N 1
ATOM 1512 C CA . ILE A 1 186 ? -31.572 -1.626 51.058 1.00 94.06 186 ILE A CA 1
ATOM 1513 C C . ILE A 1 186 ? -32.861 -2.328 51.495 1.00 94.06 186 ILE A C 1
ATOM 1515 O O . ILE A 1 186 ? -33.091 -2.489 52.688 1.00 94.06 186 ILE A O 1
ATOM 1519 N N . ASN A 1 187 ? -33.637 -2.859 50.547 1.00 94.38 187 ASN A N 1
ATOM 1520 C CA . ASN A 1 187 ? -34.875 -3.576 50.858 1.00 94.38 187 ASN A CA 1
ATOM 1521 C C . ASN A 1 187 ? -34.628 -4.806 51.754 1.00 94.38 187 ASN A C 1
ATOM 1523 O O . ASN A 1 187 ? -35.461 -5.153 52.593 1.00 94.38 187 ASN A O 1
ATOM 1527 N N . LEU A 1 188 ? -33.502 -5.503 51.562 1.00 94.69 188 LEU A N 1
ATOM 1528 C CA . LEU A 1 188 ? -33.106 -6.632 52.400 1.00 94.69 188 LEU A CA 1
ATOM 1529 C C . LEU A 1 188 ? -32.726 -6.177 53.814 1.00 94.69 188 LEU A C 1
ATOM 1531 O O . LEU A 1 188 ? -33.105 -6.841 54.776 1.00 94.69 188 LEU A O 1
ATOM 1535 N N . LEU A 1 189 ? -32.002 -5.062 53.941 1.00 95.38 189 LEU A N 1
ATOM 1536 C CA . LEU A 1 189 ? -31.635 -4.469 55.227 1.00 95.38 189 LEU A CA 1
ATOM 1537 C C . LEU A 1 189 ? -32.863 -3.987 56.003 1.00 95.38 189 LEU A C 1
ATOM 1539 O O . LEU A 1 189 ? -32.929 -4.237 57.204 1.00 95.38 189 LEU A O 1
ATOM 1543 N N . ASP A 1 190 ? -33.847 -3.387 55.334 1.00 92.88 190 ASP A N 1
ATOM 1544 C CA . ASP A 1 190 ? -35.107 -2.973 55.961 1.00 92.88 190 ASP A CA 1
ATOM 1545 C C . ASP A 1 190 ? -35.851 -4.185 56.533 1.00 92.88 190 ASP A C 1
ATOM 1547 O O . ASP A 1 190 ? -36.141 -4.244 57.727 1.00 92.88 190 ASP A O 1
ATOM 1551 N N . ARG A 1 191 ? -36.033 -5.238 55.722 1.00 92.62 191 ARG A N 1
ATOM 1552 C CA . ARG A 1 191 ? -36.640 -6.498 56.191 1.00 92.62 191 ARG A CA 1
ATOM 1553 C C . ARG A 1 191 ? -35.851 -7.131 57.332 1.00 92.62 191 ARG A C 1
ATOM 1555 O O . ARG A 1 191 ? -36.433 -7.696 58.255 1.00 92.62 191 ARG A O 1
ATOM 1562 N N . TYR A 1 192 ? -34.524 -7.074 57.264 1.00 93.94 192 TYR A N 1
ATOM 1563 C CA . TYR A 1 192 ? -33.668 -7.584 58.326 1.00 93.94 192 TYR A CA 1
ATOM 1564 C C . TYR A 1 192 ? -33.839 -6.779 59.620 1.00 93.94 192 TYR A C 1
ATOM 1566 O O . TYR A 1 192 ? -33.897 -7.376 60.694 1.00 93.94 192 TYR A O 1
ATOM 1574 N N . SER A 1 193 ? -33.974 -5.454 59.530 1.00 91.06 193 SER A N 1
ATOM 1575 C CA . SER A 1 193 ? -34.262 -4.574 60.666 1.00 91.06 193 SER A CA 1
ATOM 1576 C C . SER A 1 193 ? -35.599 -4.925 61.322 1.00 91.06 193 SER A C 1
ATOM 1578 O O . SER A 1 193 ? -35.659 -5.060 62.547 1.00 91.06 193 SER A O 1
ATOM 1580 N N . ASP A 1 194 ? -36.644 -5.171 60.530 1.00 90.19 194 ASP A N 1
ATOM 1581 C CA . ASP A 1 194 ? -37.962 -5.566 61.040 1.00 90.19 194 ASP A CA 1
ATOM 1582 C C . ASP A 1 194 ? -37.898 -6.904 61.784 1.00 90.19 194 ASP A C 1
ATOM 1584 O O . ASP A 1 194 ? -38.330 -7.020 62.934 1.00 90.19 194 ASP A O 1
ATOM 1588 N N . VAL A 1 195 ? -37.279 -7.914 61.162 1.00 91.81 195 VAL A N 1
ATOM 1589 C CA . VAL A 1 195 ? -37.105 -9.244 61.767 1.00 91.81 195 VAL A CA 1
ATOM 1590 C C . VAL A 1 195 ? -36.262 -9.160 63.042 1.00 91.81 195 VAL A C 1
ATOM 1592 O O . VAL A 1 195 ? -36.592 -9.790 64.050 1.00 91.81 195 VAL A O 1
ATOM 1595 N N . LEU A 1 196 ? -35.190 -8.363 63.036 1.00 90.06 196 LEU A N 1
ATOM 1596 C CA . LEU A 1 196 ? -34.339 -8.159 64.206 1.00 90.06 196 LEU A CA 1
ATOM 1597 C C . LEU A 1 196 ? -35.103 -7.467 65.340 1.00 90.06 196 LEU A C 1
ATOM 1599 O O . LEU A 1 196 ? -34.941 -7.844 66.502 1.00 90.06 196 LEU A O 1
ATOM 1603 N N . THR A 1 197 ? -35.944 -6.487 65.014 1.00 88.62 197 THR A N 1
ATOM 1604 C CA . THR A 1 197 ? -36.785 -5.778 65.985 1.00 88.62 197 THR A CA 1
ATOM 1605 C C . THR A 1 197 ? -37.773 -6.743 66.627 1.00 88.62 197 THR A C 1
ATOM 1607 O O . THR A 1 197 ? -37.806 -6.848 67.851 1.00 88.62 197 THR A O 1
ATOM 1610 N N . GLN A 1 198 ? -38.479 -7.550 65.831 1.00 89.00 198 GLN A N 1
ATOM 1611 C CA . GLN A 1 198 ? -39.387 -8.583 66.340 1.00 89.00 198 GLN A CA 1
ATOM 1612 C C . GLN A 1 198 ? -38.666 -9.598 67.241 1.00 89.00 198 GLN A C 1
ATOM 1614 O O . GLN A 1 198 ? -39.143 -9.920 68.332 1.00 89.00 198 GLN A O 1
ATOM 1619 N N . ALA A 1 199 ? -37.486 -10.073 66.831 1.00 87.94 199 ALA A N 1
ATOM 1620 C CA . ALA A 1 199 ? -36.691 -11.010 67.623 1.00 87.94 199 ALA A CA 1
ATOM 1621 C C . ALA A 1 199 ? -36.228 -10.401 68.959 1.00 87.94 199 ALA A C 1
ATOM 1623 O O . ALA A 1 199 ? -36.290 -11.059 70.004 1.00 87.94 199 ALA A O 1
ATOM 1624 N N . ARG A 1 200 ? -35.797 -9.133 68.952 1.00 85.50 200 ARG A N 1
ATOM 1625 C CA . ARG A 1 200 ? -35.401 -8.403 70.166 1.00 85.50 200 ARG A CA 1
ATOM 1626 C C . ARG A 1 200 ? -36.580 -8.170 71.096 1.00 85.50 200 ARG A C 1
ATOM 1628 O O . ARG A 1 200 ? -36.444 -8.417 72.289 1.00 85.50 200 ARG A O 1
ATOM 1635 N N . VAL A 1 201 ? -37.727 -7.764 70.561 1.00 87.88 201 VAL A N 1
ATOM 1636 C CA . VAL A 1 201 ? -38.963 -7.541 71.322 1.00 87.88 201 VAL A CA 1
ATOM 1637 C C . VAL A 1 201 ? -39.428 -8.837 71.988 1.00 87.88 201 VAL A C 1
ATOM 1639 O O . VAL A 1 201 ? -39.709 -8.842 73.183 1.00 87.88 201 VAL A O 1
ATOM 1642 N N . LYS A 1 202 ? -39.385 -9.965 71.269 1.00 86.56 202 LYS A N 1
ATOM 1643 C CA . LYS A 1 202 ? -39.686 -11.294 71.825 1.00 86.56 202 LYS A CA 1
ATOM 1644 C C . LYS A 1 202 ? -38.698 -11.728 72.915 1.00 86.56 202 LYS A C 1
ATOM 1646 O O . LYS A 1 202 ? -39.071 -12.368 73.892 1.00 86.56 202 LYS A O 1
ATOM 1651 N N . THR A 1 203 ? -37.419 -11.395 72.754 1.00 86.50 203 THR A N 1
ATOM 1652 C CA . THR A 1 203 ? -36.399 -11.677 73.779 1.00 86.50 203 THR A CA 1
ATOM 1653 C C . THR A 1 203 ? -36.617 -10.805 75.018 1.00 86.50 203 THR A C 1
ATOM 1655 O O . THR A 1 203 ? -36.465 -11.274 76.147 1.00 86.50 203 THR A O 1
ATOM 1658 N N . LEU A 1 204 ? -36.995 -9.541 74.815 1.00 85.94 204 LEU A N 1
ATOM 1659 C CA . LEU A 1 204 ? -37.306 -8.595 75.879 1.00 85.94 204 LEU A CA 1
ATOM 1660 C C . LEU A 1 204 ? -38.534 -9.038 76.677 1.00 85.94 204 LEU A C 1
ATOM 1662 O O . LEU A 1 204 ? -38.464 -9.036 77.903 1.00 85.94 204 LEU A O 1
ATOM 1666 N N . SER A 1 205 ? -39.614 -9.461 76.013 1.00 83.56 205 SER A N 1
ATOM 1667 C CA . SER A 1 205 ? -40.819 -9.943 76.695 1.00 83.56 205 SER A CA 1
ATOM 1668 C C . SER A 1 205 ? -40.526 -11.163 77.568 1.00 83.56 205 SER A C 1
ATOM 1670 O O . SER A 1 205 ? -40.842 -11.154 78.754 1.00 83.56 205 SER A O 1
ATOM 1672 N N . ALA A 1 206 ? -39.807 -12.156 77.035 1.00 84.62 206 ALA A N 1
ATOM 1673 C CA . ALA A 1 206 ? -39.413 -13.344 77.790 1.00 84.62 206 ALA A CA 1
ATOM 1674 C C . ALA A 1 206 ? -38.514 -13.006 78.997 1.00 84.62 206 ALA A C 1
ATOM 1676 O O . ALA A 1 206 ? -38.690 -13.541 80.092 1.00 84.62 206 ALA A O 1
ATOM 1677 N N . ASN A 1 207 ? -37.549 -12.096 78.828 1.00 84.56 207 ASN A N 1
ATOM 1678 C CA . ASN A 1 207 ? -36.697 -11.656 79.934 1.00 84.56 207 ASN A CA 1
ATOM 1679 C C . ASN A 1 207 ? -37.477 -10.873 80.993 1.00 84.56 207 ASN A C 1
ATOM 1681 O O . ASN A 1 207 ? -37.197 -11.022 82.184 1.00 84.56 207 ASN A O 1
ATOM 1685 N N . PHE A 1 208 ? -38.445 -10.064 80.566 1.00 83.50 208 PHE A N 1
ATOM 1686 C CA . PHE A 1 208 ? -39.320 -9.314 81.452 1.00 83.50 208 PHE A CA 1
ATOM 1687 C C . PHE A 1 208 ? -40.202 -10.246 82.285 1.00 83.50 208 PHE A C 1
ATOM 1689 O O . PHE A 1 208 ? -40.255 -10.074 83.499 1.00 83.50 208 PHE A O 1
ATOM 1696 N N . GLU A 1 209 ? -40.807 -11.277 81.688 1.00 81.19 209 GLU A N 1
ATOM 1697 C CA . GLU A 1 209 ? -41.595 -12.284 82.417 1.00 81.19 209 GLU A CA 1
ATOM 1698 C C . GLU A 1 209 ? -40.769 -12.967 83.516 1.00 81.19 209 GLU A C 1
ATOM 1700 O O . GLU A 1 209 ? -41.216 -13.097 84.658 1.00 81.19 209 GLU A O 1
ATOM 1705 N N . VAL A 1 210 ? -39.526 -13.349 83.201 1.00 82.69 210 VAL A N 1
ATOM 1706 C CA . VAL A 1 210 ? -38.611 -13.981 84.163 1.00 82.69 210 VAL A CA 1
ATOM 1707 C C . VAL A 1 210 ? -38.231 -13.023 85.298 1.00 82.69 210 VAL A C 1
ATOM 1709 O O . VAL A 1 210 ? -38.261 -13.417 86.467 1.00 82.69 210 VAL A O 1
ATOM 1712 N N . ALA A 1 211 ? -37.873 -11.775 84.979 1.00 81.56 211 ALA A N 1
ATOM 1713 C CA . ALA A 1 211 ? -37.489 -10.776 85.978 1.00 81.56 211 ALA A CA 1
ATOM 1714 C C . ALA A 1 211 ? -38.675 -10.390 86.875 1.00 81.56 211 ALA A C 1
ATOM 1716 O O . ALA A 1 211 ? -38.544 -10.335 88.099 1.00 81.56 211 ALA A O 1
ATOM 1717 N N . TYR A 1 212 ? -39.854 -10.201 86.281 1.00 79.62 212 TYR A N 1
ATOM 1718 C CA . TYR A 1 212 ? -41.070 -9.859 87.005 1.00 79.62 212 TYR A CA 1
ATOM 1719 C C . TYR A 1 212 ? -41.489 -10.985 87.957 1.00 79.62 212 TYR A C 1
ATOM 1721 O O . TYR A 1 212 ? -41.717 -10.721 89.137 1.00 79.62 212 TYR A O 1
ATOM 1729 N N . ARG A 1 213 ? -41.488 -12.248 87.498 1.00 78.19 213 ARG A N 1
ATOM 1730 C CA . ARG A 1 213 ? -41.783 -13.419 88.346 1.00 78.19 213 ARG A CA 1
ATOM 1731 C C . ARG A 1 213 ? -40.844 -13.504 89.551 1.00 78.19 213 ARG A C 1
ATOM 1733 O O . ARG A 1 213 ? -41.292 -13.717 90.674 1.00 78.19 213 ARG A O 1
ATOM 1740 N N . LYS A 1 214 ? -39.544 -13.284 89.333 1.00 79.19 214 LYS A N 1
ATOM 1741 C CA . LYS A 1 214 ? -38.524 -13.303 90.393 1.00 79.19 214 LYS A CA 1
ATOM 1742 C C . LYS A 1 214 ? -38.731 -12.193 91.432 1.00 79.19 214 LYS A C 1
ATOM 1744 O O . LYS A 1 214 ? -38.533 -12.425 92.623 1.00 79.19 214 LYS A O 1
ATOM 1749 N N . LEU A 1 215 ? -39.106 -10.989 91.000 1.00 77.44 215 LEU A N 1
ATOM 1750 C CA . LEU A 1 215 ? -39.239 -9.814 91.870 1.00 77.44 215 LEU A CA 1
ATOM 1751 C C . LEU A 1 215 ? -40.597 -9.733 92.584 1.00 77.44 215 LEU A C 1
ATOM 1753 O O . LEU A 1 215 ? -40.656 -9.241 93.710 1.00 77.44 215 LEU A O 1
ATOM 1757 N N . ALA A 1 216 ? -41.672 -10.236 91.972 1.00 71.12 216 ALA A N 1
ATOM 1758 C CA . ALA A 1 216 ? -43.030 -10.153 92.512 1.00 71.12 216 ALA A CA 1
ATOM 1759 C C . ALA A 1 216 ? -43.302 -11.098 93.701 1.00 71.12 216 ALA A C 1
ATOM 1761 O O . ALA A 1 216 ? -44.335 -10.954 94.351 1.00 71.12 216 ALA A O 1
ATOM 1762 N N . ARG A 1 217 ? -42.389 -12.039 94.010 1.00 65.56 217 ARG A N 1
ATOM 1763 C CA . ARG A 1 217 ? -42.482 -12.996 95.139 1.00 65.56 217 ARG A CA 1
ATOM 1764 C C . ARG A 1 217 ? -43.859 -13.684 95.265 1.00 65.56 217 ARG A C 1
ATOM 1766 O O . ARG A 1 217 ? -44.324 -13.949 96.370 1.00 65.56 217 ARG A O 1
ATOM 1773 N N . LYS A 1 218 ? -44.506 -13.957 94.129 1.00 63.28 218 LYS A N 1
ATOM 1774 C CA . LYS A 1 218 ? -45.732 -14.753 93.994 1.00 63.28 218 LYS A CA 1
ATOM 1775 C C . LYS A 1 218 ? -45.460 -15.799 92.918 1.00 63.28 218 LYS A C 1
ATOM 1777 O O . LYS A 1 218 ? -45.413 -15.457 91.741 1.00 63.28 218 LYS A O 1
ATOM 1782 N N . GLU A 1 219 ? -45.197 -17.037 93.329 1.00 52.91 219 GLU A N 1
ATOM 1783 C CA . GLU A 1 219 ? -44.843 -18.128 92.405 1.00 52.91 219 GLU A CA 1
ATOM 1784 C C . GLU A 1 219 ? -46.028 -18.570 91.526 1.00 52.91 219 GLU A C 1
ATOM 1786 O O . GLU A 1 219 ? -45.811 -19.127 90.453 1.00 52.91 219 GLU A O 1
ATOM 1791 N N . ASP A 1 220 ? -47.252 -18.213 91.926 1.00 52.69 220 ASP A N 1
ATOM 1792 C CA . ASP A 1 220 ? -48.506 -18.618 91.280 1.00 52.69 220 ASP A CA 1
ATOM 1793 C C . ASP A 1 220 ? -49.027 -17.637 90.217 1.00 52.69 220 ASP A C 1
ATOM 1795 O O . ASP A 1 220 ? -50.144 -17.802 89.754 1.00 52.69 220 ASP A O 1
ATOM 1799 N N . LEU A 1 221 ? -48.284 -16.584 89.852 1.00 60.84 221 LEU A N 1
ATOM 1800 C CA . LEU A 1 221 ? -48.776 -15.567 88.913 1.00 60.84 221 LEU A CA 1
ATOM 1801 C C . LEU A 1 221 ? -48.200 -15.797 87.503 1.00 60.84 221 LEU A C 1
ATOM 1803 O O . LEU A 1 221 ? -47.067 -15.387 87.213 1.00 60.84 221 LEU A O 1
ATOM 1807 N N . GLN A 1 222 ? -48.957 -16.442 86.608 1.00 60.72 222 GLN A N 1
ATOM 1808 C CA . GLN A 1 222 ? -48.562 -16.615 85.203 1.00 60.72 222 GLN A CA 1
ATOM 1809 C C . GLN A 1 222 ? -48.928 -15.385 84.360 1.00 60.72 222 GLN A C 1
ATOM 1811 O O . GLN A 1 222 ? -49.826 -15.412 83.522 1.00 60.72 222 GLN A O 1
ATOM 1816 N N . LEU A 1 223 ? -48.196 -14.288 84.559 1.00 67.25 223 LEU A N 1
ATOM 1817 C CA . LEU A 1 223 ? -48.292 -13.123 83.679 1.00 67.25 223 LEU A CA 1
ATOM 1818 C C . LEU A 1 223 ? -47.487 -13.344 82.403 1.00 67.25 223 LEU A C 1
ATOM 1820 O O . LEU A 1 223 ? -46.301 -13.678 82.469 1.00 67.25 223 LEU A O 1
ATOM 1824 N N . SER A 1 224 ? -48.118 -13.079 81.261 1.00 67.75 224 SER A N 1
ATOM 1825 C CA . SER A 1 224 ? -47.433 -12.972 79.973 1.00 67.75 224 SER A CA 1
ATOM 1826 C C . SER A 1 224 ? -47.324 -11.508 79.560 1.00 67.75 224 SER A C 1
ATOM 1828 O O . SER A 1 224 ? -48.248 -10.715 79.761 1.00 67.75 224 SER A O 1
ATOM 1830 N N . ALA A 1 225 ? -46.167 -11.118 79.032 1.00 71.88 225 ALA A N 1
ATOM 1831 C CA . ALA A 1 225 ? -45.929 -9.754 78.583 1.00 71.88 225 ALA A CA 1
ATOM 1832 C C . ALA A 1 225 ? -45.974 -9.706 77.060 1.00 71.88 225 ALA A C 1
ATOM 1834 O O . ALA A 1 225 ? -45.139 -10.300 76.377 1.00 71.88 225 ALA A O 1
ATOM 1835 N N . HIS A 1 226 ? -46.933 -8.964 76.518 1.00 78.62 226 HIS A N 1
ATOM 1836 C CA . HIS A 1 226 ? -46.981 -8.668 75.097 1.00 78.62 226 HIS A CA 1
ATOM 1837 C C . HIS A 1 226 ? -46.391 -7.281 74.857 1.00 78.62 226 HIS A C 1
ATOM 1839 O O . HIS A 1 226 ? -46.772 -6.313 75.509 1.00 78.62 226 HIS A O 1
ATOM 1845 N N . ILE A 1 227 ? -45.425 -7.186 73.948 1.00 80.81 227 ILE A N 1
ATOM 1846 C CA . ILE A 1 227 ? -44.795 -5.917 73.590 1.00 80.81 227 ILE A CA 1
ATOM 1847 C C . ILE A 1 227 ? -45.039 -5.691 72.106 1.00 80.81 227 ILE A C 1
ATOM 1849 O O . ILE A 1 227 ? -44.656 -6.532 71.289 1.00 80.81 227 ILE A O 1
ATOM 1853 N N . ASN A 1 228 ? -45.656 -4.563 71.760 1.00 78.69 228 ASN A N 1
ATOM 1854 C CA . ASN A 1 228 ? -45.864 -4.201 70.365 1.00 78.69 228 ASN A CA 1
ATOM 1855 C C . ASN A 1 228 ? -44.514 -3.795 69.735 1.00 78.69 228 ASN A C 1
ATOM 1857 O O . ASN A 1 228 ? -43.872 -2.873 70.239 1.00 78.69 228 ASN A O 1
ATOM 1861 N N . PRO A 1 229 ? -44.058 -4.445 68.650 1.00 76.38 229 PRO A N 1
ATOM 1862 C CA . PRO A 1 229 ? -42.779 -4.122 68.023 1.00 76.38 229 PRO A CA 1
ATOM 1863 C C . PRO A 1 229 ? -42.740 -2.757 67.314 1.00 76.38 229 PRO A C 1
ATOM 1865 O O . PRO A 1 229 ? -41.644 -2.276 67.043 1.00 76.38 229 PRO A O 1
ATOM 1868 N N . GLU A 1 230 ? -43.888 -2.134 67.031 1.00 78.19 230 GLU A N 1
ATOM 1869 C CA . GLU A 1 230 ? -43.971 -0.819 66.375 1.00 78.19 230 GLU A CA 1
ATOM 1870 C C . GLU A 1 230 ? -44.035 0.341 67.379 1.00 78.19 230 GLU A C 1
ATOM 1872 O O . GLU A 1 230 ? -43.373 1.360 67.188 1.00 78.19 230 GLU A O 1
ATOM 1877 N N . THR A 1 231 ? -44.807 0.198 68.463 1.00 80.56 231 THR A N 1
ATOM 1878 C CA . THR A 1 231 ? -44.988 1.267 69.468 1.00 80.56 231 THR A CA 1
ATOM 1879 C C . THR A 1 231 ? -44.175 1.057 70.745 1.00 80.56 231 THR A C 1
ATOM 1881 O O . THR A 1 231 ? -44.062 1.971 71.558 1.00 80.56 231 THR A O 1
ATOM 1884 N N . PHE A 1 232 ? -43.594 -0.134 70.929 1.00 73.81 232 PHE A N 1
ATOM 1885 C CA . PHE A 1 232 ? -42.912 -0.578 72.152 1.00 73.81 232 PHE A CA 1
ATOM 1886 C C . PHE A 1 232 ? -43.783 -0.525 73.416 1.00 73.81 232 PHE A C 1
ATOM 1888 O O . PHE A 1 232 ? -43.270 -0.583 74.539 1.00 73.81 232 PHE A O 1
ATOM 1895 N N . ASP A 1 233 ? -45.105 -0.455 73.254 1.00 76.19 233 ASP A N 1
ATOM 1896 C CA . ASP A 1 233 ? -46.034 -0.522 74.371 1.00 76.19 233 ASP A CA 1
ATOM 1897 C C . ASP A 1 233 ? -46.056 -1.932 74.959 1.00 76.19 233 ASP A C 1
ATOM 1899 O O . ASP A 1 233 ? -46.119 -2.927 74.238 1.00 76.19 233 ASP A O 1
ATOM 1903 N N . VAL A 1 234 ? -45.986 -2.000 76.289 1.00 75.06 234 VAL A N 1
ATOM 1904 C CA . VAL A 1 234 ? -45.965 -3.251 77.052 1.00 75.06 234 VAL A CA 1
ATOM 1905 C C . VAL A 1 234 ? -47.333 -3.461 77.687 1.00 75.06 234 VAL A C 1
ATOM 1907 O O . VAL A 1 234 ? -47.729 -2.713 78.589 1.00 75.06 234 VAL A O 1
ATOM 1910 N N . GLU A 1 235 ? -48.011 -4.511 77.252 1.00 77.25 235 GLU A N 1
ATOM 1911 C CA . GLU A 1 235 ? -49.275 -4.996 77.785 1.00 77.25 235 GLU A CA 1
ATOM 1912 C C . GLU A 1 235 ? -49.017 -6.228 78.657 1.00 77.25 235 GLU A C 1
ATOM 1914 O O . GLU A 1 235 ? -48.312 -7.159 78.266 1.00 77.25 235 GLU A O 1
ATOM 1919 N N . LEU A 1 236 ? -49.561 -6.219 79.873 1.00 73.00 236 LEU A N 1
ATOM 1920 C CA . LEU A 1 236 ? -49.497 -7.357 80.786 1.00 73.00 236 LEU A CA 1
ATOM 1921 C C . LEU A 1 236 ? -50.804 -8.126 80.685 1.00 73.00 236 LEU A C 1
ATOM 1923 O O . LEU A 1 236 ? -51.871 -7.539 80.869 1.00 73.00 236 LEU A O 1
ATOM 1927 N N . ILE A 1 237 ? -50.713 -9.419 80.408 1.00 74.00 237 ILE A N 1
ATOM 1928 C CA . ILE A 1 237 ? -51.858 -10.305 80.243 1.00 74.00 237 ILE A CA 1
ATOM 1929 C C . ILE A 1 237 ? -51.851 -11.297 81.405 1.00 74.00 237 ILE A C 1
ATOM 1931 O O . ILE A 1 237 ? -50.852 -11.982 81.636 1.00 74.00 237 ILE A O 1
ATOM 1935 N N . ASP A 1 238 ? -52.963 -11.336 82.135 1.00 68.25 238 ASP A N 1
ATOM 1936 C CA . ASP A 1 238 ? -53.195 -12.255 83.254 1.00 68.25 238 ASP A CA 1
ATOM 1937 C C . ASP A 1 238 ? -53.658 -13.647 82.780 1.00 68.25 238 ASP A C 1
ATOM 1939 O O . ASP A 1 238 ? -54.024 -13.825 81.617 1.00 68.25 238 ASP A O 1
ATOM 1943 N N . GLU A 1 239 ? -53.721 -14.624 83.687 1.00 65.38 239 GLU A N 1
ATOM 1944 C CA . GLU A 1 239 ? -54.134 -16.021 83.438 1.00 65.38 239 GLU A CA 1
ATOM 1945 C C . GLU A 1 239 ? -55.502 -16.156 82.748 1.00 65.38 239 GLU A C 1
ATOM 1947 O O . GLU A 1 239 ? -55.778 -17.126 82.044 1.00 65.38 239 GLU A O 1
ATOM 1952 N N . GLN A 1 240 ? -56.354 -15.142 82.898 1.00 61.34 240 GLN A N 1
ATOM 1953 C CA . GLN A 1 240 ? -57.690 -15.054 82.304 1.00 61.34 240 GLN A CA 1
ATOM 1954 C C . GLN A 1 240 ? -57.696 -14.315 80.952 1.00 61.34 240 GLN A C 1
ATOM 1956 O O . GLN A 1 240 ? -58.750 -13.886 80.483 1.00 61.34 240 GLN A O 1
ATOM 1961 N N . SER A 1 241 ? -56.527 -14.131 80.325 1.00 61.41 241 SER A N 1
ATOM 1962 C CA . SER A 1 241 ? -56.339 -13.402 79.058 1.00 61.41 241 SER A CA 1
ATOM 1963 C C . SER A 1 241 ? -56.810 -11.937 79.086 1.00 61.41 241 SER A C 1
ATOM 1965 O O . SER A 1 241 ? -57.124 -11.358 78.048 1.00 61.41 241 SER A O 1
ATOM 1967 N N . SER A 1 242 ? -56.871 -11.321 80.270 1.00 61.72 242 SER A N 1
ATOM 1968 C CA . SER A 1 242 ? -57.305 -9.929 80.445 1.00 61.72 242 SER A CA 1
ATOM 1969 C C . SER A 1 242 ? -56.107 -8.986 80.547 1.00 61.72 242 SER A C 1
ATOM 1971 O O . SER A 1 242 ? -55.156 -9.256 81.281 1.00 61.72 242 SER A O 1
ATOM 1973 N N . VAL A 1 243 ? -56.160 -7.867 79.815 1.00 68.69 243 VAL A N 1
ATOM 1974 C CA . VAL A 1 243 ? -55.103 -6.846 79.808 1.00 68.69 243 VAL A CA 1
ATOM 1975 C C . VAL A 1 243 ? -55.159 -6.035 81.102 1.00 68.69 243 VAL A C 1
ATOM 1977 O O . VAL A 1 243 ? -56.145 -5.353 81.392 1.00 68.69 243 VAL A O 1
ATOM 1980 N N . ILE A 1 244 ? -54.080 -6.075 81.879 1.00 67.44 244 ILE A N 1
ATOM 1981 C CA . ILE A 1 244 ? -53.965 -5.328 83.130 1.00 67.44 244 ILE A CA 1
ATOM 1982 C C . ILE A 1 244 ? -53.728 -3.855 82.806 1.00 67.44 244 ILE A C 1
ATOM 1984 O O . ILE A 1 244 ? -52.696 -3.456 82.260 1.00 67.44 244 ILE A O 1
ATOM 1988 N N . ASN A 1 245 ? -54.683 -3.009 83.188 1.00 63.31 245 ASN A N 1
ATOM 1989 C CA . ASN A 1 245 ? -54.547 -1.571 83.020 1.00 63.31 245 ASN A CA 1
ATOM 1990 C C . ASN A 1 245 ? -53.480 -1.029 83.983 1.00 63.31 245 ASN A C 1
ATOM 1992 O O . ASN A 1 245 ? -53.675 -1.008 85.199 1.00 63.31 245 ASN A O 1
ATOM 1996 N N . ARG A 1 246 ? -52.373 -0.514 83.431 1.00 63.53 246 ARG A N 1
ATOM 1997 C CA . ARG A 1 246 ? -51.237 0.072 84.172 1.00 63.53 246 ARG A CA 1
ATOM 1998 C C . ARG A 1 246 ? -51.641 1.108 85.237 1.00 63.53 246 ARG A C 1
ATOM 2000 O O . ARG A 1 246 ? -50.910 1.327 86.204 1.00 63.53 246 ARG A O 1
ATOM 2007 N N . LYS A 1 247 ? -52.799 1.762 85.081 1.00 62.78 247 LYS A N 1
ATOM 2008 C CA . LYS A 1 247 ? -53.316 2.757 86.036 1.00 62.78 247 LYS A CA 1
ATOM 2009 C C . LYS A 1 247 ? -53.801 2.139 87.354 1.00 62.78 247 LYS A C 1
ATOM 2011 O O . LYS A 1 247 ? -53.798 2.846 88.358 1.00 62.78 247 LYS A O 1
ATOM 2016 N N . LEU A 1 248 ? -54.149 0.851 87.357 1.00 59.12 248 LEU A N 1
ATOM 2017 C CA . LEU A 1 248 ? -54.705 0.120 88.502 1.00 59.12 248 LEU A CA 1
ATOM 2018 C C . LEU A 1 248 ? -53.642 -0.578 89.374 1.00 59.12 248 LEU A C 1
ATOM 2020 O O . LEU A 1 248 ? -53.986 -1.108 90.424 1.00 59.12 248 LEU A O 1
ATOM 2024 N N . LEU A 1 249 ? -52.363 -0.546 88.980 1.00 67.94 249 LEU A N 1
ATOM 2025 C CA . LEU A 1 249 ? -51.250 -1.108 89.760 1.00 67.94 249 LEU A CA 1
ATOM 2026 C C . LEU A 1 249 ? -50.980 -0.296 91.040 1.00 67.94 249 LEU A C 1
ATOM 2028 O O . LEU A 1 249 ? -50.928 0.944 91.007 1.00 67.94 249 LEU A O 1
ATOM 2032 N N . SER A 1 250 ? -50.717 -0.999 92.144 1.00 70.25 250 SER A N 1
ATOM 2033 C CA . SER A 1 250 ? -50.282 -0.409 93.415 1.00 70.25 250 SER A CA 1
ATOM 2034 C C . SER A 1 250 ? -48.914 0.278 93.283 1.00 70.25 250 SER A C 1
ATOM 2036 O O . SER A 1 250 ? -48.120 -0.036 92.394 1.00 70.25 250 SER A O 1
ATOM 2038 N N . ALA A 1 251 ? -48.597 1.215 94.182 1.00 73.06 251 ALA A N 1
ATOM 2039 C CA . ALA A 1 251 ? -47.312 1.921 94.182 1.00 73.06 251 ALA A CA 1
ATOM 2040 C C . ALA A 1 251 ? -46.102 0.962 94.232 1.00 73.06 251 ALA A C 1
ATOM 2042 O O . ALA A 1 251 ? -45.111 1.201 93.545 1.00 73.06 251 ALA A O 1
ATOM 2043 N N . GLY A 1 252 ? -46.206 -0.152 94.969 1.00 72.56 252 GLY A N 1
ATOM 2044 C CA . GLY A 1 252 ? -45.166 -1.187 95.020 1.00 72.56 252 GLY A CA 1
ATOM 2045 C C . GLY A 1 252 ? -45.074 -2.033 93.742 1.00 72.56 252 GLY A C 1
ATOM 2046 O O . GLY A 1 252 ? -43.980 -2.350 93.282 1.00 72.56 252 GLY A O 1
ATOM 2047 N N . GLU A 1 253 ? -46.203 -2.333 93.100 1.00 72.88 253 GLU A N 1
ATOM 2048 C CA . GLU A 1 253 ? -46.229 -3.091 91.840 1.00 72.88 253 GLU A CA 1
ATOM 2049 C C . GLU A 1 253 ? -45.671 -2.263 90.677 1.00 72.88 253 GLU A C 1
ATOM 2051 O O . GLU A 1 253 ? -44.970 -2.796 89.819 1.00 72.88 253 GLU A O 1
ATOM 2056 N N . LYS A 1 254 ? -45.888 -0.941 90.689 1.00 79.56 254 LYS A N 1
ATOM 2057 C CA . LYS A 1 254 ? -45.253 -0.004 89.748 1.00 79.56 254 LYS A CA 1
ATOM 2058 C C . LYS A 1 254 ? -43.729 0.039 89.905 1.00 79.56 254 LYS A C 1
ATOM 2060 O O . LYS A 1 254 ? -43.026 0.157 88.904 1.00 79.56 254 LYS A O 1
ATOM 2065 N N . GLN A 1 255 ? -43.208 -0.087 91.128 1.00 79.75 255 GLN A N 1
ATOM 2066 C CA . GLN A 1 255 ? -41.761 -0.152 91.376 1.00 79.75 255 GLN A CA 1
ATOM 2067 C C . GLN A 1 255 ? -41.158 -1.476 90.889 1.00 79.75 255 GLN A C 1
ATOM 2069 O O . GLN A 1 255 ? -40.159 -1.461 90.174 1.00 79.75 255 GLN A O 1
ATOM 2074 N N . ILE A 1 256 ? -41.793 -2.609 91.209 1.00 80.06 256 ILE A N 1
ATOM 2075 C CA . ILE A 1 256 ? -41.375 -3.938 90.729 1.00 80.06 256 ILE A CA 1
ATOM 2076 C C . ILE A 1 256 ? -41.392 -3.991 89.198 1.00 80.06 256 ILE A C 1
ATOM 2078 O O . ILE A 1 256 ? -40.442 -4.471 88.584 1.00 80.06 256 ILE A O 1
ATOM 2082 N N . TYR A 1 257 ? -42.431 -3.430 88.579 1.00 79.94 257 TYR A N 1
ATOM 2083 C CA . TYR A 1 257 ? -42.548 -3.307 87.131 1.00 79.94 257 TYR A CA 1
ATOM 2084 C C . TYR A 1 257 ? -41.376 -2.535 86.507 1.00 79.94 257 TYR A C 1
ATOM 2086 O O . TYR A 1 257 ? -40.756 -3.014 85.558 1.00 79.94 257 TYR A O 1
ATOM 2094 N N . ALA A 1 258 ? -41.033 -1.365 87.058 1.00 81.44 258 ALA A N 1
ATOM 2095 C CA . ALA A 1 258 ? -39.923 -0.553 86.561 1.00 81.44 258 ALA A CA 1
ATOM 2096 C C . ALA A 1 258 ? -38.571 -1.281 86.675 1.00 81.44 258 ALA A C 1
ATOM 2098 O O . ALA A 1 258 ? -37.779 -1.260 85.732 1.00 81.44 258 ALA A O 1
ATOM 2099 N N . ILE A 1 259 ? -38.323 -1.968 87.796 1.00 83.44 259 ILE A N 1
ATOM 2100 C CA . ILE A 1 259 ? -37.089 -2.740 88.010 1.00 83.44 259 ILE A CA 1
ATOM 2101 C C . ILE A 1 259 ? -37.027 -3.941 87.055 1.00 83.44 259 ILE A C 1
ATOM 2103 O O . ILE A 1 259 ? -35.981 -4.184 86.459 1.00 83.44 259 ILE A O 1
ATOM 2107 N N . ALA A 1 260 ? -38.142 -4.643 86.842 1.00 81.44 260 ALA A N 1
ATOM 2108 C CA . ALA A 1 260 ? -38.212 -5.775 85.920 1.00 81.44 260 ALA A CA 1
ATOM 2109 C C . ALA A 1 260 ? -37.943 -5.364 84.461 1.00 81.44 260 ALA A C 1
ATOM 2111 O O . ALA A 1 260 ? -37.236 -6.079 83.755 1.00 81.44 260 ALA A O 1
ATOM 2112 N N . ILE A 1 261 ? -38.436 -4.200 84.011 1.00 82.56 261 ILE A N 1
ATOM 2113 C CA . ILE A 1 261 ? -38.096 -3.651 82.684 1.00 82.56 261 ILE A CA 1
ATOM 2114 C C . ILE A 1 261 ? -36.600 -3.342 82.586 1.00 82.56 261 ILE A C 1
ATOM 2116 O O . ILE A 1 261 ? -35.965 -3.718 81.601 1.00 82.56 261 ILE A O 1
ATOM 2120 N N . LEU A 1 262 ? -36.025 -2.676 83.593 1.00 84.12 262 LEU A N 1
ATOM 2121 C CA . LEU A 1 262 ? -34.598 -2.345 83.603 1.00 84.12 262 LEU A CA 1
ATOM 2122 C C . LEU A 1 262 ? -33.724 -3.606 83.570 1.00 84.12 262 LEU A C 1
ATOM 2124 O O . LEU A 1 262 ? -32.771 -3.667 82.795 1.00 84.12 262 LEU A O 1
ATOM 2128 N N . GLU A 1 263 ? -34.069 -4.634 84.349 1.00 83.19 263 GLU A N 1
ATOM 2129 C CA . GLU A 1 263 ? -33.357 -5.917 84.353 1.00 83.19 263 GLU A CA 1
ATOM 2130 C C . GLU A 1 263 ? -33.508 -6.647 83.006 1.00 83.19 263 GLU A C 1
ATOM 2132 O O . GLU A 1 263 ? -32.525 -7.156 82.461 1.00 83.19 263 GLU A O 1
ATOM 2137 N N . ALA A 1 264 ? -34.707 -6.641 82.417 1.00 82.50 264 ALA A N 1
ATOM 2138 C CA . ALA A 1 264 ? -34.977 -7.275 81.128 1.00 82.50 264 ALA A CA 1
ATOM 2139 C C . ALA A 1 264 ? -34.250 -6.606 79.952 1.00 82.50 264 ALA A C 1
ATOM 2141 O O . ALA A 1 264 ? -33.820 -7.301 79.029 1.00 82.50 264 ALA A O 1
ATOM 2142 N N . LEU A 1 265 ? -34.075 -5.282 80.003 1.00 81.44 265 LEU A N 1
ATOM 2143 C CA . LEU A 1 265 ? -33.278 -4.518 79.040 1.00 81.44 265 LEU A CA 1
ATOM 2144 C C . LEU A 1 265 ? -31.771 -4.700 79.264 1.00 81.44 265 LEU A C 1
ATOM 2146 O O . LEU A 1 265 ? -31.019 -4.794 78.295 1.00 81.44 265 LEU A O 1
ATOM 2150 N N . ALA A 1 266 ? -31.319 -4.782 80.519 1.00 80.38 266 ALA A N 1
ATOM 2151 C CA . ALA A 1 266 ? -29.903 -4.932 80.856 1.00 80.38 266 ALA A CA 1
ATOM 2152 C C . ALA A 1 266 ? -29.349 -6.327 80.517 1.00 80.38 266 ALA A C 1
ATOM 2154 O O . ALA A 1 266 ? -28.201 -6.456 80.092 1.00 80.38 266 ALA A O 1
ATOM 2155 N N . LYS A 1 267 ? -30.155 -7.382 80.665 1.00 77.06 267 LYS A N 1
ATOM 2156 C CA . LYS A 1 267 ? -29.723 -8.777 80.482 1.00 77.06 267 LYS A CA 1
ATOM 2157 C C . LYS A 1 267 ? -29.148 -9.093 79.082 1.00 77.06 267 LYS A C 1
ATOM 2159 O O . LYS A 1 267 ? -28.072 -9.686 79.033 1.00 77.06 267 LYS A O 1
ATOM 2164 N N . PRO A 1 268 ? -29.758 -8.679 77.951 1.00 68.31 268 PRO A N 1
ATOM 2165 C CA . PRO A 1 268 ? -29.143 -8.830 76.631 1.00 68.31 268 PRO A CA 1
ATOM 2166 C C . PRO A 1 268 ? -27.843 -8.024 76.465 1.00 68.31 268 PRO A C 1
ATOM 2168 O O . PRO A 1 268 ? -26.910 -8.511 75.831 1.00 68.31 268 PRO A O 1
ATOM 2171 N N . LEU A 1 269 ? -27.759 -6.820 77.048 1.00 61.16 269 LEU A N 1
ATOM 2172 C CA . LEU A 1 269 ? -26.590 -5.934 76.937 1.00 61.16 269 LEU A CA 1
ATOM 2173 C C . LEU A 1 269 ? -25.363 -6.509 77.665 1.00 61.16 269 LEU A C 1
ATOM 2175 O O . LEU A 1 269 ? -24.254 -6.479 77.131 1.00 61.16 269 LEU A O 1
ATOM 2179 N N . VAL A 1 270 ? -25.552 -7.090 78.852 1.00 58.72 270 VAL A N 1
ATOM 2180 C CA . VAL A 1 270 ? -24.470 -7.698 79.651 1.00 58.72 270 VAL A CA 1
ATOM 2181 C C . VAL A 1 270 ? -23.842 -8.907 78.943 1.00 58.72 270 VAL A C 1
ATOM 2183 O O . VAL A 1 270 ? -22.619 -9.058 78.954 1.00 58.72 270 VAL A O 1
ATOM 2186 N N . VAL A 1 271 ? -24.647 -9.717 78.247 1.00 57.94 271 VAL A N 1
ATOM 2187 C CA . VAL A 1 271 ? -24.163 -10.879 77.475 1.00 57.94 271 VAL A CA 1
ATOM 2188 C C . VAL A 1 271 ? -23.271 -10.444 76.305 1.00 57.94 271 VAL A C 1
ATOM 2190 O O . VAL A 1 271 ? -22.248 -11.076 76.039 1.00 57.94 271 VAL A O 1
ATOM 2193 N N . THR A 1 272 ? -23.586 -9.325 75.644 1.00 54.62 272 THR A N 1
ATOM 2194 C CA . THR A 1 272 ? -22.718 -8.754 74.599 1.00 54.62 272 THR A CA 1
ATOM 2195 C C . THR A 1 272 ? -21.368 -8.263 75.132 1.00 54.62 272 THR A C 1
ATOM 2197 O O . THR A 1 272 ? -20.354 -8.491 74.474 1.00 54.62 272 THR A O 1
ATOM 2200 N N . TYR A 1 273 ? -21.308 -7.665 76.330 1.00 53.84 273 TYR A N 1
ATOM 2201 C CA . TYR A 1 273 ? -20.038 -7.227 76.934 1.00 53.84 273 TYR A CA 1
ATOM 2202 C C . TYR A 1 273 ? -19.139 -8.400 77.357 1.00 53.84 273 TYR A C 1
ATOM 2204 O O . TYR A 1 273 ? -17.923 -8.333 77.177 1.00 53.84 273 TYR A O 1
ATOM 2212 N N . GLN A 1 274 ? -19.712 -9.502 77.851 1.00 50.53 274 GLN A N 1
ATOM 2213 C CA . GLN A 1 274 ? -18.941 -10.708 78.183 1.00 50.53 274 GLN A CA 1
ATOM 2214 C C . GLN A 1 274 ? -18.377 -11.413 76.942 1.00 50.53 274 GLN A C 1
ATOM 2216 O O . GLN A 1 274 ? -17.242 -11.878 76.976 1.00 50.53 274 GLN A O 1
ATOM 2221 N N . LEU A 1 275 ? -19.112 -11.447 75.826 1.00 49.25 275 LEU A N 1
ATOM 2222 C CA . LEU A 1 275 ? -18.632 -12.056 74.577 1.00 49.25 275 LEU A CA 1
ATOM 2223 C C . LEU A 1 275 ? -17.538 -11.228 73.877 1.00 49.25 275 LEU A C 1
ATOM 2225 O O . LEU A 1 275 ? -16.627 -11.805 73.287 1.00 49.25 275 LEU A O 1
ATOM 2229 N N . LEU A 1 276 ? -17.585 -9.894 73.968 1.00 49.78 276 LEU A N 1
ATOM 2230 C CA . LEU A 1 276 ? -16.516 -9.013 73.471 1.00 49.78 276 LEU A CA 1
ATOM 2231 C C . LEU A 1 276 ? -15.236 -9.095 74.322 1.00 49.78 276 LEU A C 1
ATOM 2233 O O . LEU A 1 276 ? -14.144 -8.983 73.776 1.00 49.78 276 LEU A O 1
ATOM 2237 N N . SER A 1 277 ? -15.350 -9.372 75.625 1.00 47.50 277 SER A N 1
ATOM 2238 C CA . SER A 1 277 ? -14.199 -9.537 76.527 1.00 47.50 277 SER A CA 1
ATOM 2239 C C . SER A 1 277 ? -13.457 -10.876 76.373 1.00 47.50 277 SER A C 1
ATOM 2241 O O . SER A 1 277 ? -12.378 -11.024 76.938 1.00 47.50 277 SER A O 1
ATOM 2243 N N . ILE A 1 278 ? -14.015 -11.847 75.640 1.00 50.72 278 ILE A N 1
ATOM 2244 C CA . ILE A 1 278 ? -13.419 -13.180 75.401 1.00 50.72 278 ILE A CA 1
ATOM 2245 C C . ILE A 1 278 ? -12.703 -13.245 74.029 1.00 50.72 278 ILE A C 1
ATOM 2247 O O . ILE A 1 278 ? -12.065 -14.241 73.702 1.00 50.72 278 ILE A O 1
ATOM 2251 N N . ARG A 1 279 ? -12.784 -12.187 73.205 1.00 44.19 279 ARG A N 1
ATOM 2252 C CA . ARG A 1 279 ? -12.191 -12.129 71.851 1.00 44.19 279 ARG A CA 1
ATOM 2253 C C . ARG A 1 279 ? -10.916 -11.275 71.728 1.00 44.19 279 ARG A C 1
ATOM 2255 O O . ARG A 1 279 ? -10.531 -10.940 70.608 1.00 44.19 279 ARG A O 1
ATOM 2262 N N . HIS A 1 280 ? -10.264 -10.972 72.849 1.00 41.34 280 HIS A N 1
ATOM 2263 C CA . HIS A 1 280 ? -8.881 -10.488 72.921 1.00 41.34 280 HIS A CA 1
ATOM 2264 C C . HIS A 1 280 ? -8.004 -11.550 73.577 1.00 41.34 280 HIS A C 1
ATOM 2266 O O . HIS A 1 280 ? -6.839 -11.669 73.142 1.00 41.34 280 HIS A O 1
#

Foldseek 3Di:
DLVLVVLLQQQVVLVVVVVVVVVVLVVVLVVVVVPDPPCSVVVSVVVVVVVVVVSVPGDHDDRDPPDDPVVSVVVCCCVVPVVVVVVVVVVVVVVVVVVVVVVVVVVVVVVVPPPPPVVVVVVVVVVVVVVVVVVVVVVVVVVVVVVVVVVVVVVVVVVVVVVVVVVVVVVVCVVVVVVVVVVVVVVVVVVVVLVVLVVLQVQLQVQLQVQLCVQVPDVPWPWGWDADSPPRDIWIAGPVRDTDDPVPDDPVSVVSNVVSSVRSVVVVVVVVVVVVVVPD

Radius of gyration: 83.5 Å; chains: 1; bounding box: 170×54×172 Å

Organism: Salmonella diarizonae (NCBI:txid59204)

pLDDT: mean 78.98, std 13.64, range [41.34, 97.88]